Protein AF-A0A3R6Q253-F1 (afdb_monomer_lite)

Sequence (273 aa):
MATIPEGEDSFFNIEYPELWIPTTIYVVFLLFLLSVRGACLTAGILRRKWVHIDESKPQPLPCRWGKGQWIQITDTGVYICISVFIMTGLLSMSPIPKWLGDSHRKNEESKLHPPLRLEGFSMDPGKLLQPDAYGISATGGEKVCMLKLRSYLDKPLVEIIR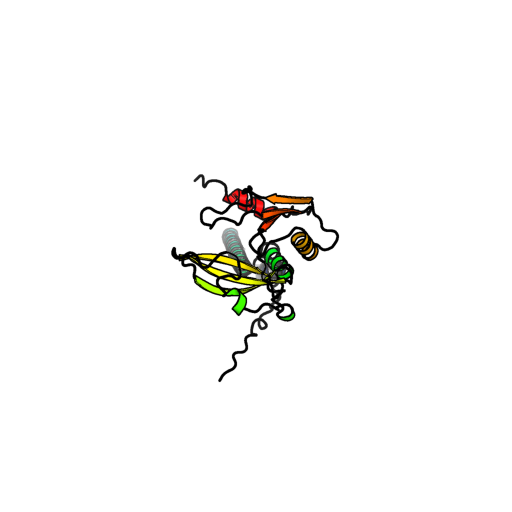QADDGTVQPEYIYAAKSTPRRFVVTRPDILHSLEKLYGKPIPLLKMSLLEEYDEYYRPGSGLKTLPLPAYKVEIDNKAQDLYYFPSSKPTYYHYNSNTKLRKKISSLPDKW

Foldseek 3Di:
DDDDDPPPPPPDPPVADAPVVLVVVLVVVVVVVVVVVVVVVVVVVVVVVVVVVPPPDDDDDCPVVVVVVVVVVVVVVVVVVVSVVSSVVSVVPHPQHCVRDCVVVVVLCCLFFPPADCVQFDEDVVLVPDQPQPPPGVPAAKDFDDWDWGDGNNWIKIWTWIQHPVRDTDTWIWTRSDHRTDGQFDDPVSVVSSQCSSPNPPRQWDDKDWAQDADLPRAADPPDDGDAPGWIWTFGDDPFRKIKIGHGGDSDMDIDTNVNSVVSVVVPDPPPD

pLDDT: mean 72.21, std 15.39, range [28.36, 93.69]

Radius of gyration: 32.64 Å; chains: 1; bounding box: 68×49×100 Å

Structure (mmCIF, N/CA/C/O backbone):
data_AF-A0A3R6Q253-F1
#
_entry.id   AF-A0A3R6Q253-F1
#
loop_
_atom_site.group_PDB
_atom_site.id
_atom_site.type_symbol
_atom_site.label_atom_id
_atom_site.label_alt_id
_atom_site.label_comp_id
_atom_site.label_asym_id
_atom_site.label_entity_id
_atom_site.label_seq_id
_atom_site.pdbx_PDB_ins_code
_atom_site.Cartn_x
_atom_site.Cartn_y
_atom_site.Cartn_z
_atom_site.occupancy
_atom_site.B_iso_or_equiv
_atom_site.auth_seq_id
_atom_site.auth_comp_id
_atom_site.auth_asym_id
_atom_site.auth_atom_id
_atom_site.pdbx_PDB_model_num
ATOM 1 N N . MET A 1 1 ? 32.953 -19.877 15.525 1.00 37.66 1 MET A N 1
ATOM 2 C CA . MET A 1 1 ? 32.190 -18.838 14.804 1.00 37.66 1 MET A CA 1
ATOM 3 C C . MET A 1 1 ? 30.724 -19.121 15.045 1.00 37.66 1 MET A C 1
ATOM 5 O O . MET A 1 1 ? 30.259 -20.183 14.660 1.00 37.66 1 MET A O 1
ATOM 9 N N . ALA A 1 2 ? 30.070 -18.254 15.814 1.00 30.59 2 ALA A N 1
ATOM 10 C CA . ALA A 1 2 ? 28.688 -18.426 16.234 1.00 30.59 2 ALA A CA 1
ATOM 11 C C . ALA A 1 2 ? 27.747 -18.145 15.056 1.00 30.59 2 ALA A C 1
ATOM 13 O O . ALA A 1 2 ? 27.804 -17.076 14.454 1.00 30.59 2 ALA A O 1
ATOM 14 N N . THR A 1 3 ? 26.910 -19.121 14.726 1.00 33.78 3 THR A N 1
ATOM 15 C CA . THR A 1 3 ? 25.750 -18.961 13.851 1.00 33.78 3 THR A CA 1
ATOM 16 C C . THR A 1 3 ? 24.668 -18.216 14.622 1.00 33.78 3 THR A C 1
ATOM 18 O O . THR A 1 3 ? 24.189 -18.713 15.640 1.00 33.78 3 THR A O 1
ATOM 21 N N . ILE A 1 4 ? 24.308 -17.024 14.153 1.00 32.25 4 ILE A N 1
ATOM 22 C CA . ILE A 1 4 ? 23.138 -16.278 14.620 1.00 32.25 4 ILE A CA 1
ATOM 23 C C . ILE A 1 4 ? 21.912 -16.921 13.956 1.00 32.25 4 ILE A C 1
ATOM 25 O O . ILE A 1 4 ? 21.874 -16.974 12.725 1.00 32.25 4 ILE A O 1
ATOM 29 N N . PRO A 1 5 ? 20.930 -17.444 14.708 1.00 36.78 5 PRO A N 1
ATOM 30 C CA . PRO A 1 5 ? 19.671 -17.874 14.123 1.00 36.78 5 PRO A CA 1
ATOM 31 C C . PRO A 1 5 ? 18.793 -16.639 13.867 1.00 36.78 5 PRO A C 1
ATOM 33 O O . PRO A 1 5 ? 18.200 -16.086 14.787 1.00 36.78 5 PRO A O 1
ATOM 36 N N . GLU A 1 6 ? 18.698 -16.195 12.612 1.00 41.34 6 GLU A N 1
ATOM 37 C CA . GLU A 1 6 ? 17.630 -15.284 12.183 1.00 41.34 6 GLU A CA 1
ATOM 38 C C . GLU A 1 6 ? 16.331 -16.088 12.059 1.00 41.34 6 GLU A C 1
ATOM 40 O O . GLU A 1 6 ? 16.050 -16.722 11.042 1.00 41.34 6 GLU A O 1
ATOM 45 N N . GLY A 1 7 ? 15.574 -16.135 13.152 1.00 36.56 7 GLY A N 1
ATOM 46 C CA . GLY A 1 7 ? 14.327 -16.890 13.226 1.00 36.56 7 GLY A CA 1
ATOM 47 C C . GLY A 1 7 ? 13.569 -16.710 14.539 1.00 36.56 7 GLY A C 1
ATOM 48 O O . GLY A 1 7 ? 12.889 -17.634 14.971 1.00 36.56 7 GLY A O 1
ATOM 49 N N . GLU A 1 8 ? 13.673 -15.549 15.187 1.00 33.09 8 GLU A N 1
ATOM 50 C CA . GLU A 1 8 ? 12.906 -15.217 16.397 1.00 33.09 8 GLU A CA 1
ATOM 51 C C . GLU A 1 8 ? 11.775 -14.214 16.112 1.00 33.09 8 GLU A C 1
ATOM 53 O O . GLU A 1 8 ? 11.588 -13.252 16.839 1.00 33.09 8 GLU A O 1
ATOM 58 N N . ASP A 1 9 ? 10.955 -14.468 15.088 1.00 40.22 9 ASP A N 1
ATOM 59 C CA . ASP A 1 9 ? 9.636 -13.814 14.958 1.00 40.22 9 ASP A CA 1
ATOM 60 C C . ASP A 1 9 ? 8.486 -14.730 15.431 1.00 40.22 9 ASP A C 1
ATOM 62 O O . ASP A 1 9 ? 7.308 -14.428 15.252 1.00 40.22 9 ASP A O 1
ATOM 66 N N . SER A 1 10 ? 8.803 -15.871 16.057 1.00 33.62 10 SER A N 1
ATOM 67 C CA . SER A 1 10 ? 7.815 -16.895 16.432 1.00 33.62 10 SER A CA 1
ATOM 68 C C . SER A 1 10 ? 7.499 -16.997 17.932 1.00 33.62 10 SER A C 1
ATOM 70 O O . SER A 1 10 ? 6.606 -17.759 18.297 1.00 33.62 10 SER A O 1
ATOM 72 N N . PHE A 1 11 ? 8.134 -16.209 18.809 1.00 32.12 11 PHE A N 1
ATOM 73 C CA . PHE A 1 11 ? 7.943 -16.349 20.265 1.00 32.12 11 PHE A CA 1
ATOM 74 C C . PHE A 1 11 ? 6.809 -15.514 20.881 1.00 32.12 11 PHE A C 1
ATOM 76 O O . PHE A 1 11 ? 6.426 -15.768 22.020 1.00 32.12 11 PHE A O 1
ATOM 83 N N . PHE A 1 12 ? 6.186 -14.606 20.123 1.00 28.81 12 PHE A N 1
ATOM 84 C CA . PHE A 1 12 ? 4.945 -13.938 20.532 1.00 28.81 12 PHE A CA 1
ATOM 85 C C . PHE A 1 12 ? 3.975 -13.770 19.354 1.00 28.81 12 PHE A C 1
ATOM 87 O O . PHE A 1 12 ? 3.517 -12.669 19.063 1.00 28.81 12 PHE A O 1
ATOM 94 N N . ASN A 1 13 ? 3.571 -14.873 18.714 1.00 28.36 13 ASN A N 1
ATOM 95 C CA . ASN A 1 13 ? 2.252 -14.916 18.068 1.00 28.36 13 ASN A CA 1
ATOM 96 C C . ASN A 1 13 ? 1.179 -14.976 19.168 1.00 28.36 13 ASN A C 1
ATOM 98 O O . ASN A 1 13 ? 0.473 -15.968 19.336 1.00 28.36 13 ASN A O 1
ATOM 102 N N . ILE A 1 14 ? 1.092 -13.915 19.974 1.00 35.78 14 ILE A N 1
ATOM 103 C CA . ILE A 1 14 ? -0.084 -13.692 20.800 1.00 35.78 14 ILE A CA 1
ATOM 104 C C . ILE A 1 14 ? -1.153 -13.272 19.805 1.00 35.78 14 ILE A C 1
ATOM 106 O O . ILE A 1 14 ? -1.130 -12.167 19.268 1.00 35.78 14 ILE A O 1
ATOM 110 N N . GLU A 1 15 ? -2.054 -14.196 19.505 1.00 40.97 15 GLU A N 1
ATOM 111 C CA . GLU A 1 15 ? -3.291 -13.913 18.803 1.00 40.97 15 GLU A CA 1
ATOM 112 C C . GLU A 1 15 ? -4.043 -12.872 19.643 1.00 40.97 15 GLU A C 1
ATOM 114 O O . GLU A 1 15 ? -4.652 -13.179 20.667 1.00 40.97 15 GLU A O 1
ATOM 119 N N . TYR A 1 16 ? -3.836 -11.595 19.306 1.00 49.88 16 TYR A N 1
ATOM 120 C CA . TYR A 1 16 ? -4.275 -10.505 20.160 1.00 49.88 16 TYR A CA 1
ATOM 121 C C . TYR A 1 16 ? -5.791 -10.541 20.278 1.00 49.88 16 TYR A C 1
ATOM 123 O O . TYR A 1 16 ? -6.478 -10.602 19.250 1.00 49.88 16 TYR A O 1
ATOM 131 N N . PRO A 1 17 ? -6.319 -10.445 21.503 1.00 52.03 17 PRO A N 1
ATOM 132 C CA . PRO A 1 17 ? -7.739 -10.368 21.697 1.00 52.03 17 PRO A CA 1
ATOM 133 C C . PRO A 1 17 ? -8.375 -9.248 20.891 1.00 52.03 17 PRO A C 1
ATOM 135 O O . PRO A 1 17 ? -7.974 -8.086 20.985 1.00 52.03 17 PRO A O 1
ATOM 138 N N . GLU A 1 18 ? -9.406 -9.586 20.130 1.00 61.31 18 GLU A N 1
ATOM 139 C CA . GLU A 1 18 ? -10.360 -8.600 19.650 1.00 61.31 18 GLU A CA 1
ATOM 140 C C . GLU A 1 18 ? -10.860 -7.748 20.832 1.00 61.31 18 GLU A C 1
ATOM 142 O O . GLU A 1 18 ? -10.920 -8.213 21.974 1.00 61.31 18 GLU A O 1
ATOM 147 N N . LEU A 1 19 ? -11.227 -6.492 20.555 1.00 65.31 19 LEU A N 1
ATOM 148 C CA . LEU A 1 19 ? -11.627 -5.465 21.533 1.00 65.31 19 LEU A CA 1
ATOM 149 C C . LEU A 1 19 ? -12.642 -5.951 22.591 1.00 65.31 19 LEU A C 1
ATOM 151 O O . LEU A 1 19 ? -12.774 -5.350 23.655 1.00 65.31 19 LEU A O 1
ATOM 155 N N . TRP A 1 20 ? -13.351 -7.045 22.307 1.00 64.19 20 TRP A N 1
ATOM 156 C CA . TRP A 1 20 ? -14.283 -7.674 23.223 1.00 64.19 20 TRP A CA 1
ATOM 157 C C . TRP A 1 20 ? -13.617 -8.166 24.522 1.00 64.19 20 TRP A C 1
ATOM 159 O O . TRP A 1 20 ? -14.222 -8.021 25.581 1.00 64.19 20 TRP A O 1
ATOM 169 N N . ILE A 1 21 ? -12.369 -8.652 24.518 1.00 69.81 21 ILE A N 1
ATOM 170 C CA . ILE A 1 21 ? -11.722 -9.140 25.754 1.00 69.81 21 ILE A CA 1
ATOM 171 C C . ILE A 1 21 ? -11.508 -8.024 26.788 1.00 69.81 21 ILE A C 1
ATOM 173 O O . ILE A 1 21 ? -12.019 -8.178 27.899 1.00 69.81 21 ILE A O 1
ATOM 177 N N . PRO A 1 22 ? -10.874 -6.872 26.484 1.00 70.38 22 PRO A N 1
ATOM 178 C CA . PRO A 1 22 ? -10.785 -5.783 27.459 1.00 70.38 22 PRO A CA 1
ATOM 179 C C . PRO A 1 22 ? -12.168 -5.258 27.878 1.00 70.38 22 PRO A C 1
ATOM 181 O O . PRO A 1 22 ? -12.355 -4.928 29.050 1.00 70.38 22 PRO A O 1
ATOM 184 N N . THR A 1 23 ? -13.172 -5.263 26.989 1.00 73.19 23 THR A N 1
ATOM 185 C CA . THR A 1 23 ? -14.544 -4.900 27.391 1.00 73.19 23 THR A CA 1
ATOM 186 C C . THR A 1 23 ? -15.201 -5.933 28.311 1.00 73.19 23 THR A C 1
ATOM 188 O O . THR A 1 23 ? -15.898 -5.546 29.242 1.00 73.19 23 THR A O 1
ATOM 191 N N . THR A 1 24 ? -14.958 -7.234 28.126 1.00 75.50 24 THR A N 1
ATOM 192 C CA . THR A 1 24 ? -15.484 -8.273 29.029 1.00 75.50 24 THR A CA 1
ATOM 193 C C . THR A 1 24 ? -14.809 -8.226 30.390 1.00 75.50 24 THR A C 1
ATOM 195 O O . THR A 1 24 ? -15.505 -8.289 31.399 1.00 75.50 24 THR A O 1
ATOM 198 N N . ILE A 1 25 ? -13.490 -8.016 30.438 1.00 80.75 25 ILE A N 1
ATOM 199 C CA . ILE A 1 25 ? -12.754 -7.791 31.690 1.00 80.75 25 ILE A CA 1
ATOM 200 C C . ILE A 1 25 ? -13.344 -6.583 32.428 1.00 80.75 25 ILE A C 1
ATOM 202 O O . ILE A 1 25 ? -13.595 -6.659 33.630 1.00 80.75 25 ILE A O 1
ATOM 206 N N . TYR A 1 26 ? -13.639 -5.499 31.706 1.00 80.50 26 TYR A N 1
ATOM 207 C CA . TYR A 1 26 ? -14.280 -4.316 32.274 1.00 80.50 26 TYR A CA 1
ATOM 208 C C . TYR A 1 26 ? -15.683 -4.608 32.826 1.00 80.50 26 TYR A C 1
ATOM 210 O O . TYR A 1 26 ? -15.973 -4.255 33.968 1.00 80.50 26 TYR A O 1
ATOM 218 N N . VAL A 1 27 ? -16.541 -5.291 32.061 1.00 80.75 27 VAL A N 1
ATOM 219 C CA . VAL A 1 27 ? -17.899 -5.660 32.502 1.00 80.75 27 VAL A CA 1
ATOM 220 C C . VAL A 1 27 ? -17.850 -6.553 33.743 1.00 80.75 27 VAL A C 1
ATOM 222 O O . VAL A 1 27 ? -18.582 -6.305 34.700 1.00 80.75 27 VAL A O 1
ATOM 225 N N . VAL A 1 28 ? -16.960 -7.548 33.771 1.00 83.25 28 VAL A N 1
ATOM 226 C CA . VAL A 1 28 ? -16.775 -8.441 34.926 1.00 83.25 28 VAL A CA 1
ATOM 227 C C . VAL A 1 28 ? -16.281 -7.663 36.146 1.00 83.25 28 VAL A C 1
ATOM 229 O O . VAL A 1 28 ? -16.811 -7.847 37.241 1.00 83.25 28 VAL A O 1
ATOM 232 N N . PHE A 1 29 ? -15.324 -6.751 35.971 1.00 82.56 29 PHE A N 1
ATOM 233 C CA . PHE A 1 29 ? -14.829 -5.898 37.052 1.00 82.56 29 PHE A CA 1
ATOM 234 C C . PHE A 1 29 ? -15.925 -4.971 37.606 1.00 82.56 29 PHE A C 1
ATOM 236 O O . PHE A 1 29 ? -16.074 -4.840 38.821 1.00 82.56 29 PHE A O 1
ATOM 243 N N . LEU A 1 30 ? -16.748 -4.379 36.738 1.00 81.25 30 LEU A N 1
ATOM 244 C CA . LEU A 1 30 ? -17.855 -3.506 37.138 1.00 81.25 30 LEU A CA 1
ATOM 245 C C . LEU A 1 30 ? -18.943 -4.295 37.890 1.00 81.25 30 LEU A C 1
ATOM 247 O O . LEU A 1 30 ? -19.409 -3.861 38.945 1.00 81.25 30 LEU A O 1
ATOM 251 N N . LEU A 1 31 ? -19.291 -5.491 37.406 1.00 80.31 31 LEU A N 1
ATOM 252 C CA . LEU A 1 31 ? -20.208 -6.409 38.091 1.00 80.31 31 LEU A CA 1
ATOM 253 C C . LEU A 1 31 ? -19.666 -6.841 39.459 1.00 80.31 31 LEU A C 1
ATOM 255 O O . LEU A 1 31 ? -20.421 -6.870 40.435 1.00 80.31 31 LEU A O 1
ATOM 259 N N . PHE A 1 32 ? -18.363 -7.111 39.560 1.00 84.06 32 PHE A N 1
ATOM 260 C CA . PHE A 1 32 ? -17.713 -7.416 40.831 1.00 84.06 32 PHE A CA 1
ATOM 261 C C . PHE A 1 32 ? -17.850 -6.249 41.819 1.00 84.06 32 PHE A C 1
ATOM 263 O O . PHE A 1 32 ? -18.341 -6.450 42.931 1.00 84.06 32 PHE A O 1
ATOM 270 N N . LEU A 1 33 ? -17.539 -5.017 41.405 1.00 80.19 33 LEU A N 1
ATOM 271 C CA . LEU A 1 33 ? -17.695 -3.829 42.254 1.00 80.19 33 LEU A CA 1
ATOM 272 C C . LEU A 1 33 ? -19.147 -3.618 42.722 1.00 80.19 33 LEU A C 1
ATOM 274 O O . LEU A 1 33 ? -19.386 -3.317 43.896 1.00 80.19 33 LEU A O 1
ATOM 278 N N . LEU A 1 34 ? -20.130 -3.824 41.839 1.00 80.50 34 LEU A N 1
ATOM 279 C CA . LEU A 1 34 ? -21.552 -3.737 42.189 1.00 80.50 34 LEU A CA 1
ATOM 280 C C . LEU A 1 34 ? -21.973 -4.830 43.182 1.00 80.50 34 LEU A C 1
ATOM 282 O O . LEU A 1 34 ? -22.734 -4.550 44.113 1.00 80.50 34 LEU A O 1
ATOM 286 N N . SER A 1 35 ? -21.454 -6.050 43.031 1.00 79.81 35 SER A N 1
ATOM 287 C CA . SER A 1 35 ? -21.748 -7.164 43.940 1.00 79.81 35 SER A CA 1
ATOM 288 C C . SER A 1 35 ? -21.186 -6.934 45.349 1.00 79.81 35 SER A C 1
ATOM 290 O O . SER A 1 35 ? -21.912 -7.100 46.332 1.00 79.81 35 SER A O 1
ATOM 292 N N . VAL A 1 36 ? -19.945 -6.441 45.458 1.00 80.88 36 VAL A N 1
ATOM 293 C CA . VAL A 1 36 ? -19.315 -6.072 46.736 1.00 80.88 36 VAL A CA 1
ATOM 294 C C . VAL A 1 36 ? -20.118 -4.968 47.424 1.00 80.88 36 VAL A C 1
ATOM 296 O O . VAL A 1 36 ? -20.410 -5.054 48.618 1.00 80.88 36 VAL A O 1
ATOM 299 N N . ARG A 1 37 ? -20.571 -3.963 46.666 1.00 75.38 37 ARG A N 1
ATOM 300 C CA . ARG A 1 37 ? -21.441 -2.905 47.194 1.00 75.38 37 ARG A CA 1
ATOM 301 C C . ARG A 1 37 ? -22.775 -3.452 47.709 1.00 75.38 37 ARG A C 1
ATOM 303 O O . ARG A 1 37 ? -23.210 -3.072 48.798 1.00 75.38 37 ARG A O 1
ATOM 310 N N . GLY A 1 38 ? -23.417 -4.346 46.955 1.00 75.12 38 GLY A N 1
ATOM 311 C CA . GLY A 1 38 ? -24.654 -5.016 47.366 1.00 75.12 38 GLY A CA 1
ATOM 312 C C . GLY A 1 38 ? -24.483 -5.819 48.661 1.00 75.12 38 GLY A C 1
ATOM 313 O O . GLY A 1 38 ? -25.312 -5.718 49.571 1.00 75.12 38 GLY A O 1
ATOM 314 N N . ALA A 1 39 ? -23.369 -6.540 48.796 1.00 79.94 39 ALA A N 1
ATOM 315 C CA . ALA A 1 39 ? -23.021 -7.283 50.007 1.00 79.94 39 ALA A CA 1
ATOM 316 C C . ALA A 1 39 ? -22.789 -6.356 51.218 1.00 79.94 39 ALA A C 1
ATOM 318 O O . ALA A 1 39 ? -23.331 -6.593 52.298 1.00 79.94 39 ALA A O 1
ATOM 319 N N . CYS A 1 40 ? -22.066 -5.245 51.048 1.00 77.19 40 CYS A N 1
ATOM 320 C CA . CYS A 1 40 ? -21.838 -4.269 52.121 1.00 77.19 40 CYS A CA 1
ATOM 321 C C . CYS A 1 40 ? -23.139 -3.603 52.603 1.00 77.19 40 CYS A C 1
ATOM 323 O O . CYS A 1 40 ? -23.343 -3.418 53.808 1.00 77.19 40 CYS A O 1
ATOM 325 N N . LEU A 1 41 ? -24.047 -3.263 51.682 1.00 75.12 41 LEU A N 1
ATOM 326 C CA . LEU A 1 41 ? -25.344 -2.672 52.024 1.00 75.12 41 LEU A CA 1
ATOM 327 C C . LEU A 1 41 ? -26.249 -3.668 52.758 1.00 75.12 41 LEU A C 1
ATOM 329 O O . LEU A 1 41 ? -26.836 -3.316 53.785 1.00 75.12 41 LEU A O 1
ATOM 333 N N . THR A 1 42 ? -26.333 -4.909 52.274 1.00 71.38 42 THR A N 1
ATOM 334 C CA . THR A 1 42 ? -27.135 -5.967 52.910 1.00 71.38 42 THR A CA 1
ATOM 335 C C . THR A 1 42 ? -26.593 -6.331 54.291 1.00 71.38 42 THR A C 1
ATOM 337 O O . THR A 1 42 ? -27.373 -6.360 55.244 1.00 71.38 42 THR A O 1
ATOM 340 N N . ALA A 1 43 ? -25.273 -6.471 54.455 1.00 72.62 43 ALA A N 1
ATOM 341 C CA . ALA A 1 43 ? -24.632 -6.669 55.757 1.00 72.62 43 ALA A CA 1
ATOM 342 C C . ALA A 1 43 ? -24.887 -5.491 56.718 1.00 72.62 43 ALA A C 1
ATOM 344 O O . ALA A 1 43 ? -25.167 -5.696 57.900 1.00 72.62 43 ALA A O 1
ATOM 345 N N . GLY A 1 44 ? -24.867 -4.250 56.222 1.00 70.75 44 GLY A N 1
ATOM 346 C CA . GLY A 1 44 ? -25.180 -3.057 57.015 1.00 70.75 44 GLY A CA 1
ATOM 347 C C . GLY A 1 44 ? -26.650 -2.953 57.448 1.00 70.75 44 GLY A C 1
ATOM 348 O O . GLY A 1 44 ? -26.942 -2.364 58.494 1.00 70.75 44 GLY A O 1
ATOM 349 N N . ILE A 1 45 ? -27.586 -3.508 56.671 1.00 71.56 45 ILE A N 1
ATOM 350 C CA . ILE A 1 45 ? -29.009 -3.618 57.038 1.00 71.56 45 ILE A CA 1
ATOM 351 C C . ILE A 1 45 ? -29.213 -4.764 58.037 1.00 71.56 45 ILE A C 1
ATOM 353 O O . ILE A 1 45 ? -29.876 -4.570 59.056 1.00 71.56 45 ILE A O 1
ATOM 357 N N . LEU A 1 46 ? -28.603 -5.927 57.794 1.00 71.69 46 LEU A N 1
ATOM 358 C CA . LEU A 1 46 ? -28.646 -7.085 58.693 1.00 71.69 46 LEU A CA 1
ATOM 359 C C . LEU A 1 46 ? -28.058 -6.763 60.065 1.00 71.69 46 LEU A C 1
ATOM 361 O O . LEU A 1 46 ? -28.695 -7.049 61.073 1.00 71.69 46 LEU A O 1
ATOM 365 N N . ARG A 1 47 ? -26.902 -6.091 60.117 1.00 69.00 47 ARG A N 1
ATOM 366 C CA . ARG A 1 47 ? -26.287 -5.636 61.371 1.00 69.00 47 ARG A CA 1
ATOM 367 C C . ARG A 1 47 ? -27.194 -4.672 62.132 1.00 69.00 47 ARG A C 1
ATOM 369 O O . ARG A 1 47 ? -27.281 -4.762 63.349 1.00 69.00 47 ARG A O 1
ATOM 376 N N . ARG A 1 48 ? -27.891 -3.769 61.432 1.00 63.97 48 ARG A N 1
ATOM 377 C CA . ARG A 1 48 ? -28.868 -2.864 62.057 1.00 63.97 48 ARG A CA 1
ATOM 378 C C . ARG A 1 48 ? -30.078 -3.616 62.607 1.00 63.97 48 ARG A C 1
ATOM 380 O O . ARG A 1 48 ? -30.506 -3.294 63.704 1.00 63.97 48 ARG A O 1
ATOM 387 N N . LYS A 1 49 ? -30.586 -4.631 61.900 1.00 65.44 49 LYS A N 1
ATOM 388 C CA . LYS A 1 49 ? -31.662 -5.500 62.411 1.00 65.44 49 LYS A CA 1
ATOM 389 C C . LYS A 1 49 ? -31.220 -6.326 63.624 1.00 65.44 49 LYS A C 1
ATOM 391 O O . LYS A 1 49 ? -31.978 -6.428 64.574 1.00 65.44 49 LYS A O 1
ATOM 396 N N . TRP A 1 50 ? -30.000 -6.862 63.607 1.00 61.78 50 TRP A N 1
ATOM 397 C CA . TRP A 1 50 ? -29.440 -7.659 64.706 1.00 61.78 50 TRP A CA 1
ATOM 398 C C . TRP A 1 50 ? -29.140 -6.836 65.963 1.00 61.78 50 TRP A C 1
ATOM 400 O O . TRP A 1 50 ? -29.402 -7.290 67.067 1.00 61.78 50 TRP A O 1
ATOM 410 N N . VAL A 1 51 ? -28.613 -5.619 65.806 1.00 61.97 51 VAL A N 1
ATOM 411 C CA . VAL A 1 51 ? -28.259 -4.738 66.935 1.00 61.97 51 VAL A CA 1
ATOM 412 C C . VAL A 1 51 ? -29.480 -3.985 67.493 1.00 61.97 51 VAL A C 1
ATOM 414 O O . VAL A 1 51 ? -29.415 -3.466 68.599 1.00 61.97 51 VAL A O 1
ATOM 417 N N . HIS A 1 52 ? -30.610 -3.951 66.777 1.00 54.03 52 HIS A N 1
ATOM 418 C CA . HIS A 1 52 ? -31.879 -3.396 67.273 1.00 54.03 52 HIS A CA 1
ATOM 419 C C . HIS A 1 52 ? -32.771 -4.404 68.027 1.00 54.03 52 HIS A C 1
ATOM 421 O O . HIS A 1 52 ? -33.922 -4.083 68.310 1.00 54.03 52 HIS A O 1
ATOM 427 N N . ILE A 1 53 ? -32.251 -5.572 68.424 1.00 49.84 53 ILE A N 1
ATOM 428 C CA . ILE A 1 53 ? -32.877 -6.450 69.436 1.00 49.84 53 ILE A CA 1
ATOM 429 C C . ILE A 1 53 ? -32.399 -6.010 70.833 1.00 49.84 53 ILE A C 1
ATOM 431 O O . ILE A 1 53 ? -31.811 -6.777 71.583 1.00 49.84 53 ILE A O 1
ATOM 435 N N . ASP A 1 54 ? -32.572 -4.729 71.154 1.00 47.69 54 ASP A N 1
ATOM 436 C CA . ASP A 1 54 ? -32.364 -4.215 72.509 1.00 47.69 54 ASP A CA 1
ATOM 437 C C . ASP A 1 54 ? -33.320 -3.029 72.700 1.00 47.69 54 ASP A C 1
ATOM 439 O O . ASP A 1 54 ? -33.093 -1.910 72.236 1.00 47.69 54 ASP A O 1
ATOM 443 N N . GLU A 1 55 ? -34.474 -3.324 73.291 1.00 49.12 55 GLU A N 1
ATOM 444 C CA . GLU A 1 55 ? -35.706 -2.520 73.286 1.00 49.12 55 GLU A CA 1
ATOM 445 C C . GLU A 1 55 ? -35.636 -1.263 74.187 1.00 49.12 55 GLU A C 1
ATOM 447 O O . GLU A 1 55 ? -36.648 -0.629 74.467 1.00 49.12 55 GLU A O 1
ATOM 452 N N . SER A 1 56 ? -34.444 -0.870 74.658 1.00 45.62 56 SER A N 1
ATOM 453 C CA . SER A 1 56 ? -34.297 0.039 75.808 1.00 45.62 56 SER A CA 1
ATOM 454 C C . SER A 1 56 ? -33.516 1.343 75.580 1.00 45.62 56 SER A C 1
ATOM 456 O O . SER A 1 56 ? -33.297 2.080 76.545 1.00 45.62 56 SER A O 1
ATOM 458 N N . LYS A 1 57 ? -33.122 1.717 74.349 1.00 43.84 57 LYS A N 1
ATOM 459 C CA . LYS A 1 57 ? -32.492 3.039 74.099 1.00 43.84 57 LYS A CA 1
ATOM 460 C C . LYS A 1 57 ? -33.048 3.789 72.880 1.00 43.84 57 LYS A C 1
ATOM 462 O O . LYS A 1 57 ? -33.220 3.187 71.821 1.00 43.84 57 LYS A O 1
ATOM 467 N N . PRO A 1 58 ? -33.286 5.115 72.999 1.00 45.56 58 PRO A N 1
ATOM 468 C CA . PRO A 1 58 ? -33.864 5.920 71.930 1.00 45.56 58 PRO A CA 1
ATOM 469 C C . PRO A 1 58 ? -32.926 5.981 70.719 1.00 45.56 58 PRO A C 1
ATOM 471 O O . PRO A 1 58 ? -31.712 6.157 70.844 1.00 45.56 58 PRO A O 1
ATOM 474 N N . GLN A 1 59 ? -33.513 5.820 69.535 1.00 51.28 59 GLN A N 1
ATOM 475 C CA . GLN A 1 59 ? -32.810 5.813 68.255 1.00 51.28 59 GLN A CA 1
ATOM 476 C C . GLN A 1 59 ? -32.105 7.160 67.999 1.00 51.28 59 GLN A C 1
ATOM 478 O O . GLN A 1 59 ? -32.720 8.213 68.178 1.00 51.28 59 GLN A O 1
ATOM 483 N N . PRO A 1 60 ? -30.839 7.177 67.538 1.00 45.25 60 PRO A N 1
ATOM 484 C CA . PRO A 1 60 ? -30.176 8.428 67.204 1.00 45.25 60 PRO A CA 1
ATOM 485 C C . PRO A 1 60 ? -30.735 9.024 65.894 1.00 45.25 60 PRO A C 1
ATOM 487 O O . PRO A 1 60 ? -30.787 8.366 64.857 1.00 45.25 60 PRO A O 1
ATOM 490 N N . LEU A 1 61 ? -31.119 10.298 66.007 1.00 41.62 61 LEU A N 1
ATOM 491 C CA . LEU A 1 61 ? -31.778 11.242 65.088 1.00 41.62 61 LEU A CA 1
ATOM 492 C C . LEU A 1 61 ? -31.171 11.427 63.659 1.00 41.62 61 LEU A C 1
ATOM 494 O O . LEU A 1 61 ? -30.009 11.087 63.410 1.00 41.62 61 LEU A O 1
ATOM 498 N N . PRO A 1 62 ? -31.931 12.048 62.716 1.00 48.28 62 PRO A N 1
ATOM 499 C CA . PRO A 1 62 ? -31.696 12.055 61.258 1.00 48.28 62 PRO A CA 1
ATOM 500 C C . PRO A 1 62 ? -30.460 12.823 60.751 1.00 48.28 62 PRO A C 1
ATOM 502 O O . PRO A 1 62 ? -30.128 12.743 59.569 1.00 48.28 62 PRO A O 1
ATOM 505 N N . CYS A 1 63 ? -29.696 13.503 61.609 1.00 41.47 63 CYS A N 1
ATOM 506 C CA . CYS A 1 63 ? -28.463 14.200 61.204 1.00 41.47 63 CYS A CA 1
ATOM 507 C C . CYS A 1 63 ? -27.356 13.240 60.721 1.00 41.47 63 CYS A C 1
ATOM 509 O O . CYS A 1 63 ? -26.461 13.623 59.965 1.00 41.47 63 CYS A O 1
ATOM 511 N N . ARG A 1 64 ? -27.426 11.961 61.111 1.00 49.00 64 ARG A N 1
ATOM 512 C CA . ARG A 1 64 ? -26.499 10.918 60.644 1.00 49.00 64 ARG A CA 1
ATOM 513 C C . ARG A 1 64 ? -26.844 10.401 59.237 1.00 49.00 64 ARG A C 1
ATOM 515 O O . ARG A 1 64 ? -25.996 9.781 58.595 1.00 49.00 64 ARG A O 1
ATOM 522 N N . TRP A 1 65 ? -28.052 10.692 58.747 1.00 45.81 65 TRP A N 1
ATOM 523 C CA . TRP A 1 65 ? -28.548 10.291 57.427 1.00 45.81 65 TRP A CA 1
ATOM 524 C C . TRP A 1 65 ? -27.876 11.088 56.304 1.00 45.81 65 TRP A C 1
ATOM 526 O O . TRP A 1 65 ? -27.382 10.488 55.353 1.00 45.81 65 TRP A O 1
ATOM 536 N N . GLY A 1 66 ? -27.715 12.405 56.482 1.00 55.62 66 GLY A N 1
ATOM 537 C CA . GLY A 1 66 ? -26.978 13.254 55.540 1.00 55.62 66 GLY A CA 1
ATOM 538 C C . GLY A 1 66 ? -25.505 12.852 55.423 1.00 55.62 66 GLY A C 1
ATOM 539 O O . GLY A 1 66 ? -25.013 12.615 54.325 1.00 55.62 66 GLY A O 1
ATOM 540 N N . LYS A 1 67 ? -24.801 12.669 56.550 1.00 59.50 67 LYS A N 1
ATOM 541 C CA . LYS A 1 67 ? -23.378 12.266 56.545 1.00 59.50 67 LYS A CA 1
ATOM 542 C C . LYS A 1 67 ? -23.163 10.884 55.906 1.00 59.50 67 LYS A C 1
ATOM 544 O O . LYS A 1 67 ? -22.176 10.682 55.208 1.00 59.50 67 LYS A O 1
ATOM 549 N N . GLY A 1 68 ? -24.099 9.952 56.109 1.00 66.00 68 GLY A N 1
ATOM 550 C CA . GLY A 1 68 ? -24.083 8.635 55.468 1.00 66.00 68 GLY A CA 1
ATOM 551 C C . GLY A 1 68 ? -24.326 8.689 53.957 1.00 66.00 68 GLY A C 1
ATOM 552 O O . GLY A 1 68 ? -23.636 7.995 53.215 1.00 66.00 68 GLY A O 1
ATOM 553 N N . GLN A 1 69 ? -25.247 9.538 53.493 1.00 65.56 69 GLN A N 1
ATOM 554 C CA . GLN A 1 69 ? -25.479 9.758 52.062 1.00 65.56 69 GLN A CA 1
ATOM 555 C C . GLN A 1 69 ? -24.274 10.411 51.382 1.00 65.56 69 GLN A C 1
ATOM 557 O O . GLN A 1 69 ? -23.883 9.973 50.306 1.00 65.56 69 GLN A O 1
ATOM 562 N N . TRP A 1 70 ? -23.628 11.388 52.024 1.00 66.31 70 TRP A N 1
ATOM 563 C CA . TRP A 1 70 ? -22.406 12.000 51.494 1.00 66.31 70 TRP A CA 1
ATOM 564 C C . TRP A 1 70 ? -21.271 10.990 51.341 1.00 66.31 70 TRP A C 1
ATOM 566 O O . TRP A 1 70 ? -20.650 10.957 50.286 1.00 66.31 70 TRP A O 1
ATOM 576 N N . ILE A 1 71 ? -21.066 10.114 52.331 1.00 76.31 71 ILE A N 1
ATOM 577 C CA . ILE A 1 71 ? -20.083 9.025 52.234 1.00 76.31 71 ILE A CA 1
ATOM 578 C C . ILE A 1 71 ? -20.423 8.093 51.062 1.00 76.31 71 ILE A C 1
ATOM 580 O O . ILE A 1 71 ? -19.536 7.718 50.304 1.00 76.31 71 ILE A O 1
ATOM 584 N N . GLN A 1 72 ? -21.702 7.762 50.859 1.00 71.00 72 GLN A N 1
ATOM 585 C CA . GLN A 1 72 ? -22.134 6.939 49.724 1.00 71.00 72 GLN A CA 1
ATOM 586 C C . GLN A 1 72 ? -21.921 7.636 48.375 1.00 71.00 72 GLN A C 1
ATOM 588 O O . GLN A 1 72 ? -21.503 6.988 47.418 1.00 71.00 72 GLN A O 1
ATOM 593 N N . ILE A 1 73 ? -22.191 8.939 48.278 1.00 75.00 73 ILE A N 1
ATOM 594 C CA . ILE A 1 73 ? -21.988 9.725 47.054 1.00 75.00 73 ILE A CA 1
ATOM 595 C C . ILE A 1 73 ? -20.494 9.802 46.722 1.00 75.00 73 ILE A C 1
ATOM 597 O O . ILE A 1 73 ? -20.114 9.513 45.587 1.00 75.00 73 ILE A O 1
ATOM 601 N N . THR A 1 74 ? -19.642 10.107 47.705 1.00 79.12 74 THR A N 1
ATOM 602 C CA . THR A 1 74 ? -18.187 10.179 47.501 1.00 79.12 74 THR A CA 1
ATOM 603 C C . THR A 1 74 ? -17.598 8.824 47.137 1.00 79.12 74 THR A C 1
ATOM 605 O O . THR A 1 74 ? -16.798 8.744 46.211 1.00 79.12 74 THR A O 1
ATOM 608 N N . ASP A 1 75 ? -18.039 7.753 47.799 1.00 76.25 75 ASP A N 1
ATOM 609 C CA . ASP A 1 75 ? -17.581 6.389 47.519 1.00 76.25 75 ASP A CA 1
ATOM 610 C C . ASP A 1 75 ? -17.972 5.969 46.089 1.00 76.25 75 ASP A C 1
ATOM 612 O O . ASP A 1 75 ? -17.143 5.500 45.314 1.00 76.25 75 ASP A O 1
ATOM 616 N N . THR A 1 76 ? -19.205 6.271 45.660 1.00 79.50 76 THR A N 1
ATOM 617 C CA . THR A 1 76 ? -19.653 6.031 44.272 1.00 79.50 76 THR A CA 1
ATOM 618 C C . THR A 1 76 ? -18.832 6.819 43.251 1.00 79.50 76 THR A C 1
ATOM 620 O O . THR A 1 76 ? -18.449 6.264 42.223 1.00 79.50 76 THR A O 1
ATOM 623 N N . GLY A 1 77 ? -18.543 8.092 43.533 1.00 80.94 77 GLY A N 1
ATOM 624 C CA . GLY A 1 77 ? -17.716 8.930 42.664 1.00 80.94 77 GLY A CA 1
ATOM 625 C C . GLY A 1 77 ? -16.300 8.378 42.507 1.00 80.94 77 GLY A C 1
ATOM 626 O O . GLY A 1 77 ? -15.799 8.283 41.388 1.00 80.94 77 GLY A O 1
ATOM 627 N N . VAL A 1 78 ? -15.686 7.927 43.606 1.00 84.50 78 VAL A N 1
ATOM 628 C CA . VAL A 1 78 ? -14.359 7.293 43.589 1.00 84.50 78 VAL A CA 1
ATOM 629 C C . VAL A 1 78 ? -14.369 6.010 42.752 1.00 84.50 78 VAL A C 1
ATOM 631 O O . VAL A 1 78 ? -13.487 5.842 41.910 1.00 84.50 78 VAL A O 1
ATOM 634 N N . TYR A 1 79 ? -15.383 5.147 42.892 1.00 79.88 79 TYR A N 1
ATOM 635 C CA . TYR A 1 79 ? -15.503 3.943 42.056 1.00 79.88 79 TYR A CA 1
ATOM 636 C C . TYR A 1 79 ? -15.629 4.262 40.563 1.00 79.88 79 TYR A C 1
ATOM 638 O O . TYR A 1 79 ? -14.996 3.591 39.747 1.00 79.88 79 TYR A O 1
ATOM 646 N N . ILE A 1 80 ? -16.402 5.289 40.193 1.00 83.12 80 ILE A N 1
ATOM 647 C CA . ILE A 1 80 ? -16.531 5.723 38.793 1.00 83.12 80 ILE A CA 1
ATOM 648 C C . ILE A 1 80 ? -15.179 6.215 38.268 1.00 83.12 80 ILE A C 1
ATOM 650 O O . ILE A 1 80 ? -14.757 5.785 37.195 1.00 83.12 80 ILE A O 1
ATOM 654 N N . CYS A 1 81 ? -14.466 7.046 39.033 1.00 81.56 81 CYS A N 1
ATOM 655 C CA . CYS A 1 81 ? -13.143 7.543 38.649 1.00 81.56 81 CYS A CA 1
ATOM 656 C C . CYS A 1 81 ? -12.127 6.408 38.460 1.00 81.56 81 CYS A C 1
ATOM 658 O O . CYS A 1 81 ? -11.431 6.380 37.446 1.00 81.56 81 CYS A O 1
ATOM 660 N N . ILE A 1 82 ? -12.073 5.444 39.386 1.00 84.44 82 ILE A N 1
ATOM 661 C CA . ILE A 1 82 ? -11.189 4.271 39.281 1.00 84.44 82 ILE A CA 1
ATOM 662 C C . ILE A 1 82 ? -11.555 3.431 38.050 1.00 84.44 82 ILE A C 1
ATOM 664 O O . ILE A 1 82 ? -10.676 3.036 37.290 1.00 84.44 82 ILE A O 1
ATOM 668 N N . SER A 1 83 ? -12.848 3.211 37.804 1.00 81.81 83 SER A N 1
ATOM 669 C CA . SER A 1 83 ? -13.343 2.502 36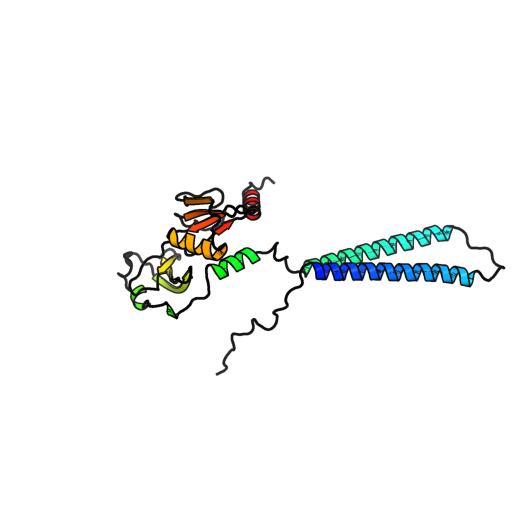.619 1.00 81.81 83 SER A CA 1
ATOM 670 C C . SER A 1 83 ? -12.921 3.193 35.316 1.00 81.81 83 SER A C 1
ATOM 672 O O . SER A 1 83 ? -12.418 2.536 34.406 1.00 81.81 83 SER A O 1
ATOM 674 N N . VAL A 1 84 ? -13.088 4.517 35.224 1.00 81.69 84 VAL A N 1
ATOM 675 C CA . VAL A 1 84 ? -12.717 5.292 34.029 1.00 81.69 84 VAL A CA 1
ATOM 676 C C . VAL A 1 84 ? -11.202 5.307 33.824 1.00 81.69 84 VAL A C 1
ATOM 678 O O . VAL A 1 84 ? -10.736 5.169 32.692 1.00 81.69 84 VAL A O 1
ATOM 681 N N . PHE A 1 85 ? -10.423 5.408 34.901 1.00 83.19 85 PHE A N 1
ATOM 682 C CA . PHE A 1 85 ? -8.965 5.328 34.841 1.00 83.19 85 PHE A CA 1
ATOM 683 C C . PHE A 1 85 ? -8.487 3.957 34.338 1.00 83.19 85 PHE A C 1
ATOM 685 O O . PHE A 1 85 ? -7.682 3.891 33.409 1.00 83.19 85 PHE A O 1
ATOM 692 N N . ILE A 1 86 ? -9.041 2.862 34.874 1.00 82.69 86 ILE A N 1
ATOM 693 C CA . ILE A 1 86 ? -8.729 1.494 34.430 1.00 82.69 86 ILE A CA 1
ATOM 694 C C . ILE A 1 86 ? -9.143 1.286 32.970 1.00 82.69 86 ILE A C 1
ATOM 696 O O . ILE A 1 86 ? -8.362 0.747 32.192 1.00 82.69 86 ILE A O 1
ATOM 700 N N . MET A 1 87 ? -10.331 1.751 32.570 1.00 77.88 87 MET A N 1
ATOM 701 C CA . MET A 1 87 ? -10.788 1.695 31.177 1.00 77.88 87 MET A CA 1
ATOM 702 C C . MET A 1 87 ? -9.813 2.421 30.245 1.00 77.88 87 MET A C 1
ATOM 704 O O . MET A 1 87 ? -9.443 1.890 29.202 1.00 77.88 87 MET A O 1
ATOM 708 N N . THR A 1 88 ? -9.364 3.613 30.634 1.00 78.31 88 THR A N 1
ATOM 709 C CA . THR A 1 88 ? -8.419 4.406 29.840 1.00 78.31 88 THR A CA 1
ATOM 710 C C . THR A 1 88 ? -7.066 3.699 29.729 1.00 78.31 88 THR A C 1
ATOM 712 O O . THR A 1 88 ? -6.490 3.649 28.644 1.00 78.31 88 THR A O 1
ATOM 715 N N . GLY A 1 89 ? -6.586 3.085 30.816 1.00 78.19 89 GLY A N 1
ATOM 716 C CA . GLY A 1 89 ? -5.370 2.265 30.813 1.00 78.19 89 GLY A CA 1
ATOM 717 C C . GLY A 1 89 ? -5.482 1.023 29.922 1.00 78.19 89 GLY A C 1
ATOM 718 O O . GLY A 1 89 ? -4.607 0.783 29.093 1.00 78.19 89 GLY A O 1
ATOM 719 N N . LEU A 1 90 ? -6.581 0.271 30.035 1.00 78.75 90 LEU A N 1
ATOM 720 C CA . LEU A 1 90 ? -6.836 -0.921 29.220 1.00 78.75 90 LEU A CA 1
ATOM 721 C C . LEU A 1 90 ? -6.978 -0.581 27.733 1.00 78.75 90 LEU A C 1
ATOM 723 O O . LEU A 1 90 ? -6.442 -1.299 26.894 1.00 78.75 90 LEU A O 1
ATOM 727 N N . LEU A 1 91 ? -7.658 0.519 27.396 1.00 71.12 91 LEU A N 1
ATOM 728 C CA . LEU A 1 91 ? -7.792 0.975 26.011 1.00 71.12 91 LEU A CA 1
ATOM 729 C C . LEU A 1 91 ? -6.465 1.495 25.445 1.00 71.12 91 LEU A C 1
ATOM 731 O O . LEU A 1 91 ? -6.171 1.231 24.283 1.00 71.12 91 LEU A O 1
ATOM 735 N N . SER A 1 92 ? -5.643 2.165 26.257 1.00 68.62 92 SER A N 1
ATOM 736 C CA . SER A 1 92 ? -4.297 2.612 25.865 1.00 68.62 92 SER A CA 1
ATOM 737 C C . SER A 1 92 ? -3.361 1.439 25.549 1.00 68.62 92 SER A C 1
ATOM 739 O O . SER A 1 92 ? -2.561 1.506 24.619 1.00 68.62 92 SER A O 1
ATOM 741 N N . MET A 1 93 ? -3.490 0.336 26.291 1.00 69.31 93 MET A N 1
ATOM 742 C CA . MET A 1 93 ? -2.736 -0.897 26.039 1.00 69.31 93 MET A CA 1
ATOM 743 C C . MET A 1 93 ? -3.357 -1.777 24.949 1.00 69.31 93 MET A C 1
ATOM 745 O O . MET A 1 93 ? -2.703 -2.703 24.466 1.00 69.31 93 MET A O 1
ATOM 749 N N . SER A 1 94 ? -4.611 -1.523 24.564 1.00 66.44 94 SER A N 1
ATOM 750 C CA . SER A 1 94 ? -5.268 -2.310 23.529 1.00 66.44 94 SER A CA 1
ATOM 751 C C . SER A 1 94 ? -4.687 -1.963 22.155 1.00 66.44 94 SER A C 1
ATOM 753 O O . SER A 1 94 ? -4.564 -0.783 21.812 1.00 66.44 94 SER A O 1
ATOM 755 N N . PRO A 1 95 ? -4.311 -2.966 21.345 1.00 61.47 95 PRO A N 1
ATOM 756 C CA . PRO A 1 95 ? -3.862 -2.705 19.991 1.00 61.47 95 PRO A CA 1
ATOM 757 C C . PRO A 1 95 ? -4.996 -2.063 19.190 1.00 61.47 95 PRO A C 1
ATOM 759 O O . PRO A 1 95 ? -6.173 -2.389 19.366 1.00 61.47 95 PRO A O 1
ATOM 762 N N . ILE A 1 96 ? -4.626 -1.164 18.274 1.00 59.91 96 ILE A N 1
ATOM 763 C CA . ILE A 1 96 ? -5.569 -0.533 17.349 1.00 59.91 96 ILE A CA 1
ATOM 764 C C . ILE A 1 96 ? -6.365 -1.650 16.657 1.00 59.91 96 ILE A C 1
ATOM 766 O O . ILE A 1 96 ? -5.749 -2.549 16.070 1.00 59.91 96 ILE A O 1
ATOM 770 N N . PRO A 1 97 ? -7.711 -1.634 16.717 1.00 57.19 97 PRO A N 1
ATOM 771 C CA . PRO A 1 97 ? -8.507 -2.705 16.147 1.00 57.19 97 PRO A CA 1
ATOM 772 C C . PRO A 1 97 ? -8.165 -2.909 14.670 1.00 57.19 97 PRO A C 1
ATOM 774 O O . PRO A 1 97 ? -7.898 -1.950 13.948 1.00 57.19 97 PRO A O 1
ATOM 777 N N . LYS A 1 98 ? 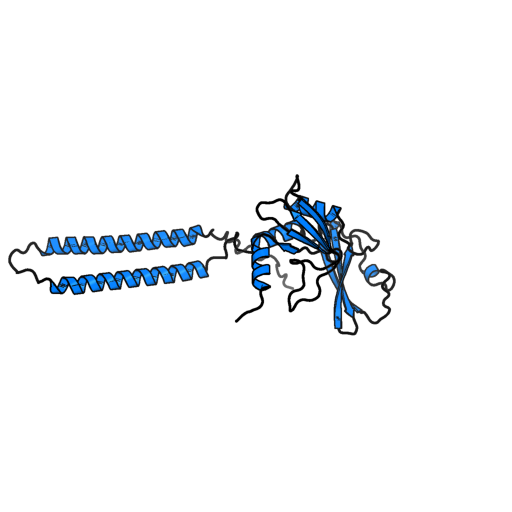-8.204 -4.160 14.193 1.00 53.91 98 LYS A N 1
ATOM 778 C CA . LYS A 1 98 ? -7.793 -4.509 12.819 1.00 53.91 98 LYS A CA 1
ATOM 779 C C . LYS A 1 98 ? -8.535 -3.702 11.742 1.00 53.91 98 LYS A C 1
ATOM 781 O O . LYS A 1 98 ? -7.946 -3.415 10.708 1.00 53.91 98 LYS A O 1
ATOM 786 N N . TRP A 1 99 ? -9.784 -3.299 11.999 1.00 54.88 99 TRP A N 1
ATOM 787 C CA . TRP A 1 99 ? -10.583 -2.440 11.113 1.00 54.88 99 TRP A CA 1
ATOM 788 C C . TRP A 1 99 ? -10.177 -0.955 11.138 1.00 54.88 99 TRP A C 1
ATOM 790 O O . TRP A 1 99 ? -10.511 -0.218 10.214 1.00 54.88 99 TRP A O 1
ATOM 800 N N . LEU A 1 100 ? -9.478 -0.511 12.187 1.00 53.69 100 LEU A N 1
ATOM 801 C CA . LEU A 1 100 ? -8.987 0.858 12.359 1.00 53.69 100 LEU A CA 1
ATOM 802 C C . LEU A 1 100 ? -7.516 1.008 11.932 1.00 53.69 100 LEU A C 1
ATOM 804 O O . LEU A 1 100 ? -7.105 2.103 11.549 1.00 53.69 100 LEU A O 1
ATOM 808 N N . GLY A 1 101 ? -6.732 -0.073 11.993 1.00 52.53 101 GLY A N 1
ATOM 809 C CA . GLY A 1 101 ? -5.327 -0.107 11.584 1.00 52.53 101 GLY A CA 1
ATOM 810 C C . GLY A 1 101 ? -5.108 -0.519 10.124 1.00 52.53 101 GLY A C 1
ATOM 811 O O . GLY A 1 101 ? -5.956 -1.158 9.505 1.00 52.53 101 GLY A O 1
ATOM 812 N N . ASP A 1 102 ? -3.910 -0.224 9.610 1.00 55.97 102 ASP A N 1
ATOM 813 C CA . ASP A 1 102 ? -3.389 -0.508 8.254 1.00 55.97 102 ASP A CA 1
ATOM 814 C C . ASP A 1 102 ? -3.326 -2.006 7.862 1.00 55.97 102 ASP A C 1
ATOM 816 O O . ASP A 1 102 ? -2.587 -2.393 6.952 1.00 55.97 102 ASP A O 1
ATOM 820 N N . SER A 1 103 ? -4.069 -2.885 8.541 1.00 54.50 103 SER A N 1
ATOM 821 C CA . SER A 1 103 ? -4.092 -4.326 8.274 1.00 54.50 103 SER A CA 1
ATOM 822 C C . SER A 1 103 ? -4.515 -4.633 6.835 1.00 54.50 103 SER A C 1
ATOM 824 O O . SER A 1 103 ? -3.963 -5.544 6.221 1.00 54.50 103 SER A O 1
ATOM 826 N N . HIS A 1 104 ? -5.411 -3.816 6.267 1.00 61.69 104 HIS A N 1
ATOM 827 C CA . HIS A 1 104 ? -5.804 -3.908 4.863 1.00 61.69 104 HIS A CA 1
ATOM 828 C C . HIS A 1 104 ? -4.607 -3.659 3.943 1.00 61.69 104 HIS A C 1
ATOM 830 O O . HIS A 1 104 ? -4.299 -4.501 3.108 1.00 61.69 104 HIS A O 1
ATOM 836 N N . ARG A 1 105 ? -3.857 -2.570 4.169 1.00 65.50 105 ARG A N 1
ATOM 837 C CA . ARG A 1 105 ? -2.683 -2.219 3.359 1.00 65.50 105 ARG A CA 1
ATOM 838 C C . ARG A 1 105 ? -1.606 -3.297 3.424 1.00 65.50 105 ARG A C 1
ATOM 840 O O . ARG A 1 105 ? -1.113 -3.709 2.386 1.00 65.50 105 ARG A O 1
ATOM 847 N N . LYS A 1 106 ? -1.281 -3.807 4.617 1.00 67.56 106 LYS A N 1
ATOM 848 C CA . LYS A 1 106 ? -0.269 -4.871 4.772 1.00 67.56 106 LYS A CA 1
ATOM 849 C C . LYS A 1 106 ? -0.679 -6.182 4.092 1.00 67.56 106 LYS A C 1
ATOM 851 O O . LYS A 1 106 ? 0.170 -6.864 3.529 1.00 67.56 106 LYS A O 1
ATOM 856 N N . ASN A 1 107 ? -1.962 -6.539 4.153 1.00 70.12 107 ASN A N 1
ATOM 857 C CA . ASN A 1 107 ? -2.488 -7.749 3.516 1.00 70.12 107 ASN A CA 1
ATOM 858 C C . ASN A 1 107 ? -2.567 -7.604 1.986 1.00 70.12 107 ASN A C 1
ATOM 860 O O . ASN A 1 107 ? -2.297 -8.546 1.250 1.00 70.12 107 ASN A O 1
ATOM 864 N N . GLU A 1 108 ? -2.907 -6.418 1.484 1.00 73.94 108 GLU A N 1
ATOM 865 C CA . GLU A 1 108 ? -2.811 -6.127 0.053 1.00 73.94 108 GLU A CA 1
ATOM 866 C C . GLU A 1 108 ? -1.354 -6.149 -0.429 1.00 73.94 108 GLU A C 1
ATOM 868 O O . GLU A 1 108 ? -1.059 -6.771 -1.448 1.00 73.94 108 GLU A O 1
ATOM 873 N N . GLU A 1 109 ? -0.434 -5.528 0.318 1.00 73.50 109 GLU A N 1
ATOM 874 C CA . GLU A 1 109 ? 0.989 -5.472 -0.028 1.00 73.50 109 GLU A CA 1
ATOM 875 C C . GLU A 1 109 ? 1.594 -6.873 -0.101 1.00 73.50 109 GLU A C 1
ATOM 877 O O . GLU A 1 109 ? 2.288 -7.177 -1.069 1.00 73.50 109 GLU A O 1
ATOM 882 N N . SER A 1 110 ? 1.290 -7.753 0.858 1.00 72.75 110 SER A N 1
ATOM 883 C CA . SER A 1 110 ? 1.786 -9.133 0.846 1.00 72.75 110 SER A CA 1
ATOM 884 C C . SER A 1 110 ? 1.211 -9.969 -0.303 1.00 72.75 110 SER A C 1
ATOM 886 O O . SER A 1 110 ? 1.918 -10.809 -0.863 1.00 72.75 110 SER A O 1
ATOM 888 N N . LYS A 1 111 ? -0.046 -9.728 -0.704 1.00 75.38 111 LYS A N 1
ATOM 889 C CA . LYS A 1 111 ? -0.676 -10.386 -1.864 1.00 75.38 111 LYS A CA 1
ATOM 890 C C . LYS A 1 111 ? -0.102 -9.908 -3.198 1.00 75.38 111 LYS A C 1
ATOM 892 O O . LYS A 1 111 ? 0.057 -10.704 -4.127 1.00 75.38 111 LYS A O 1
ATOM 897 N N . LEU A 1 112 ? 0.180 -8.612 -3.312 1.00 76.44 112 LEU A N 1
ATOM 898 C CA . LEU A 1 112 ? 0.674 -7.983 -4.539 1.00 76.44 112 LEU A CA 1
ATOM 899 C C . LEU A 1 112 ? 2.187 -8.149 -4.728 1.00 76.44 112 LEU A C 1
ATOM 901 O O . LEU A 1 112 ? 2.658 -8.345 -5.854 1.00 76.44 112 LEU A O 1
ATOM 905 N N . HIS A 1 113 ? 2.937 -8.106 -3.630 1.00 73.94 113 HIS A N 1
ATOM 906 C CA . HIS A 1 113 ? 4.392 -8.220 -3.585 1.00 73.94 113 HIS A CA 1
ATOM 907 C C . HIS A 1 113 ? 4.797 -9.398 -2.692 1.00 73.94 113 HIS A C 1
ATOM 909 O O . HIS A 1 113 ? 5.278 -9.204 -1.573 1.00 73.94 113 HIS A O 1
ATOM 915 N N . PRO A 1 114 ? 4.609 -10.638 -3.170 1.00 71.75 114 PRO A N 1
ATOM 916 C CA . PRO A 1 114 ? 5.061 -11.808 -2.438 1.00 71.75 114 PRO A CA 1
ATOM 917 C C . PRO A 1 114 ? 6.592 -11.812 -2.302 1.00 71.75 114 PRO A C 1
ATOM 919 O O . PRO A 1 114 ? 7.290 -11.169 -3.103 1.00 71.75 114 PRO A O 1
ATOM 922 N N . PRO A 1 115 ? 7.128 -12.550 -1.310 1.00 70.81 115 PRO A N 1
ATOM 923 C CA . PRO A 1 115 ? 8.566 -12.653 -1.096 1.00 70.81 115 PRO A CA 1
ATOM 924 C C . PRO A 1 115 ? 9.282 -13.081 -2.379 1.00 70.81 115 PRO A C 1
ATOM 926 O O . PRO A 1 115 ? 8.770 -13.884 -3.165 1.00 70.81 115 PRO A O 1
ATOM 929 N N . LEU A 1 116 ? 10.466 -12.506 -2.598 1.00 73.12 116 LEU A N 1
ATOM 930 C CA . LEU A 1 116 ? 11.252 -12.724 -3.805 1.00 73.12 116 LEU A CA 1
ATOM 931 C C . LEU A 1 116 ? 11.574 -14.213 -3.971 1.00 73.12 116 LEU A C 1
ATOM 933 O O . LEU A 1 116 ? 12.289 -14.800 -3.162 1.00 73.12 116 LEU A O 1
ATOM 937 N N . ARG A 1 117 ? 11.090 -14.807 -5.063 1.00 74.88 117 ARG A N 1
ATOM 938 C CA . ARG A 1 117 ? 11.475 -16.157 -5.477 1.00 74.88 117 ARG A CA 1
ATOM 939 C C . ARG A 1 117 ? 12.660 -16.067 -6.430 1.00 74.88 117 ARG A C 1
ATOM 941 O O . ARG A 1 117 ? 12.543 -15.504 -7.516 1.00 74.88 117 ARG A O 1
ATOM 948 N N . LEU A 1 118 ? 13.798 -16.619 -6.015 1.00 73.62 118 LEU A N 1
ATOM 949 C CA . LEU A 1 118 ? 15.049 -16.573 -6.783 1.00 73.62 118 LEU A CA 1
ATOM 950 C C . LEU A 1 118 ? 15.040 -17.502 -8.008 1.00 73.62 118 LEU A C 1
ATOM 952 O O . LEU A 1 118 ? 15.803 -17.280 -8.939 1.00 73.62 118 LEU A O 1
ATOM 956 N N . GLU A 1 119 ? 14.142 -18.489 -8.047 1.00 73.75 119 GLU A N 1
ATOM 957 C CA . GLU A 1 119 ? 14.021 -19.472 -9.138 1.00 73.75 119 GLU A CA 1
ATOM 958 C C . GLU A 1 119 ? 13.767 -18.833 -10.516 1.00 73.75 119 GLU A C 1
ATOM 960 O O . GLU A 1 119 ? 14.142 -19.394 -11.541 1.00 73.75 119 GLU A O 1
ATOM 965 N N . GLY A 1 120 ? 13.150 -17.646 -10.552 1.00 68.69 120 GLY A N 1
ATOM 966 C CA . GLY A 1 120 ? 12.864 -16.910 -11.788 1.00 68.69 120 GLY A CA 1
ATOM 967 C C . GLY A 1 120 ? 13.935 -15.895 -12.197 1.00 68.69 120 GLY A C 1
ATOM 968 O O . GLY A 1 120 ? 13.756 -15.202 -13.200 1.00 68.69 120 GLY A O 1
ATOM 969 N N . PHE A 1 121 ? 15.011 -15.746 -11.421 1.00 76.00 121 PHE A N 1
ATOM 970 C CA . PHE A 1 121 ? 16.058 -14.763 -11.684 1.00 76.00 121 PHE A CA 1
ATOM 971 C C . PHE A 1 121 ? 17.085 -15.332 -12.669 1.00 76.00 121 PHE A C 1
ATOM 973 O O . PHE A 1 121 ? 17.803 -16.276 -12.354 1.00 76.00 121 PHE A O 1
ATOM 980 N N . SER A 1 122 ? 17.164 -14.755 -13.870 1.00 76.38 122 SER A N 1
ATOM 981 C CA . SER A 1 122 ? 18.083 -15.218 -14.928 1.00 76.38 122 SER A CA 1
ATOM 982 C C . SER A 1 122 ? 19.065 -14.141 -15.393 1.00 76.38 122 SER A C 1
ATOM 984 O O . SER A 1 122 ? 19.792 -14.324 -16.374 1.00 76.38 122 SER A O 1
ATOM 986 N N . MET A 1 123 ? 19.074 -12.993 -14.714 1.00 74.94 123 MET A N 1
ATOM 987 C CA . MET A 1 123 ? 19.827 -11.826 -15.141 1.00 74.94 123 MET A CA 1
ATOM 988 C C . MET A 1 123 ? 21.213 -11.772 -14.503 1.00 74.94 123 MET A C 1
ATOM 990 O O . MET A 1 123 ? 21.356 -11.837 -13.290 1.00 74.94 123 MET A O 1
ATOM 994 N N . ASP A 1 124 ? 22.241 -11.596 -15.326 1.00 76.56 124 ASP A N 1
ATOM 995 C CA . ASP A 1 124 ? 23.605 -11.392 -14.843 1.00 76.56 124 ASP A CA 1
ATOM 996 C C . ASP A 1 124 ? 23.782 -9.937 -14.361 1.00 76.56 124 ASP A C 1
ATOM 998 O O . ASP A 1 124 ? 23.618 -9.014 -15.173 1.00 76.56 124 ASP A O 1
ATOM 1002 N N . PRO A 1 125 ? 24.116 -9.696 -13.076 1.00 70.31 125 PRO A N 1
ATOM 1003 C CA . PRO A 1 125 ? 24.321 -8.350 -12.548 1.00 70.31 125 PRO A CA 1
ATOM 1004 C C . PRO A 1 125 ? 25.466 -7.610 -13.251 1.00 70.31 125 PRO A C 1
ATOM 1006 O O . PRO A 1 125 ? 25.412 -6.385 -13.352 1.00 70.31 125 PRO A O 1
ATOM 1009 N N . GLY A 1 126 ? 26.460 -8.317 -13.804 1.00 68.00 126 GLY A N 1
ATOM 1010 C CA . GLY A 1 126 ? 27.563 -7.696 -14.542 1.00 68.00 126 GLY A CA 1
ATOM 1011 C C . GLY A 1 126 ? 27.095 -6.950 -15.794 1.00 68.00 126 GLY A C 1
ATOM 1012 O O . GLY A 1 126 ? 27.622 -5.887 -16.120 1.00 68.00 126 GLY A O 1
ATOM 1013 N N . LYS A 1 127 ? 26.032 -7.437 -16.447 1.00 71.81 127 LYS A N 1
ATOM 1014 C CA . LYS A 1 127 ? 25.403 -6.760 -17.594 1.00 71.81 127 LYS A CA 1
ATOM 1015 C C . LYS A 1 127 ? 24.667 -5.484 -17.192 1.00 71.81 127 LYS A C 1
ATOM 1017 O O . LYS A 1 127 ? 24.465 -4.623 -18.037 1.00 71.81 127 LYS A O 1
ATOM 1022 N N . LEU A 1 128 ? 24.269 -5.343 -15.924 1.00 69.44 128 LEU A N 1
ATOM 1023 C CA . LEU A 1 128 ? 23.622 -4.129 -15.411 1.00 69.44 128 LEU A CA 1
ATOM 1024 C C . LEU A 1 128 ? 24.594 -2.954 -15.278 1.00 69.44 128 LEU A C 1
ATOM 1026 O O . LEU A 1 128 ? 24.173 -1.803 -15.320 1.00 69.44 128 LEU A O 1
ATOM 1030 N N . LEU A 1 129 ? 25.878 -3.263 -15.096 1.00 68.69 129 LEU A N 1
ATOM 1031 C CA . LEU A 1 129 ? 26.939 -2.299 -14.811 1.00 68.69 129 LEU A CA 1
ATOM 1032 C C . LEU A 1 129 ? 27.676 -1.830 -16.071 1.00 68.69 129 LEU A C 1
ATOM 1034 O O . LEU A 1 129 ? 28.531 -0.953 -15.986 1.00 68.69 129 LEU A O 1
ATOM 1038 N N . GLN A 1 130 ? 27.375 -2.415 -17.233 1.00 67.06 130 GLN A N 1
ATOM 1039 C CA . GLN A 1 130 ? 28.008 -2.018 -18.485 1.00 67.06 130 GLN A CA 1
ATOM 1040 C C . GLN A 1 130 ? 27.483 -0.643 -18.936 1.00 67.06 130 GLN A C 1
ATOM 1042 O O . GLN A 1 130 ? 26.267 -0.430 -18.933 1.00 67.06 130 GLN A O 1
ATOM 1047 N N . PRO A 1 131 ? 28.372 0.271 -19.369 1.00 57.06 131 PRO A N 1
ATOM 1048 C CA . PRO A 1 131 ? 28.023 1.656 -19.708 1.00 57.06 131 PRO A CA 1
ATOM 1049 C C . PRO A 1 131 ? 27.002 1.774 -20.852 1.00 57.06 131 PRO A C 1
ATOM 1051 O O . PRO A 1 131 ? 26.268 2.759 -20.918 1.00 57.06 131 PRO A O 1
ATOM 1054 N N . ASP A 1 132 ? 26.905 0.746 -21.698 1.00 56.97 132 ASP A N 1
ATOM 1055 C CA . ASP A 1 132 ? 26.040 0.723 -22.881 1.00 56.97 132 ASP A CA 1
ATOM 1056 C C . ASP A 1 132 ? 24.724 -0.041 -22.668 1.00 56.97 132 ASP A C 1
ATOM 1058 O O . ASP A 1 132 ? 23.836 -0.007 -23.522 1.00 56.97 132 ASP A O 1
ATOM 1062 N N . ALA A 1 133 ? 24.549 -0.730 -21.535 1.00 56.34 133 ALA A N 1
ATOM 1063 C CA . ALA A 1 133 ? 23.491 -1.732 -21.389 1.00 56.34 133 ALA A CA 1
ATOM 1064 C C . ALA A 1 133 ? 22.054 -1.170 -21.316 1.00 56.34 133 ALA A C 1
ATOM 1066 O O . ALA A 1 133 ? 21.104 -1.956 -21.294 1.00 56.34 133 ALA A O 1
ATOM 1067 N N . TYR A 1 134 ? 21.861 0.160 -21.305 1.00 55.78 134 TYR A N 1
ATOM 1068 C CA . TYR A 1 134 ? 20.539 0.775 -21.078 1.00 55.78 134 TYR A CA 1
ATOM 1069 C C . TYR A 1 134 ? 20.223 2.063 -21.840 1.00 55.78 134 TYR A C 1
ATOM 1071 O O . TYR A 1 134 ? 19.216 2.707 -21.521 1.00 55.78 134 TYR A O 1
ATOM 1079 N N . GLY A 1 135 ? 21.031 2.460 -22.829 1.00 50.22 135 GLY A N 1
ATOM 1080 C CA . GLY A 1 135 ? 20.744 3.640 -23.664 1.00 50.22 135 GLY A CA 1
ATOM 1081 C C . GLY A 1 135 ? 20.613 4.969 -22.899 1.00 50.22 135 GLY A C 1
ATOM 1082 O O . GLY A 1 135 ? 20.143 5.954 -23.455 1.00 50.22 135 GLY A O 1
ATOM 1083 N N . ILE A 1 136 ? 21.005 4.997 -21.625 1.00 47.84 136 ILE A N 1
ATOM 1084 C CA . ILE A 1 136 ? 21.317 6.197 -20.852 1.00 47.84 136 ILE A CA 1
ATOM 1085 C C . ILE A 1 136 ? 22.776 5.982 -20.538 1.00 47.84 136 ILE A C 1
ATOM 1087 O O . ILE A 1 136 ? 23.122 5.219 -19.635 1.00 47.84 136 ILE A O 1
ATOM 1091 N N . SER A 1 137 ? 23.609 6.509 -21.421 1.00 41.31 137 SER A N 1
ATOM 1092 C CA . SER A 1 137 ? 25.042 6.421 -21.264 1.00 41.31 137 SER A CA 1
ATOM 1093 C C . SER A 1 137 ? 25.405 6.927 -19.865 1.00 41.31 137 SER A C 1
ATOM 1095 O O . SER A 1 137 ? 24.764 7.833 -19.328 1.00 41.31 137 SER A O 1
ATOM 1097 N N . ALA A 1 138 ? 26.481 6.387 -19.305 1.00 46.38 138 ALA A N 1
ATOM 1098 C CA . ALA A 1 138 ? 27.295 7.074 -18.307 1.00 46.38 138 ALA A CA 1
ATOM 1099 C C . ALA A 1 138 ? 27.883 8.404 -18.861 1.00 46.38 138 ALA A C 1
ATOM 1101 O O . ALA A 1 138 ? 29.002 8.793 -18.541 1.00 46.38 138 ALA A O 1
ATOM 1102 N N . THR A 1 139 ? 27.160 9.110 -19.733 1.00 44.03 139 THR A N 1
ATOM 1103 C CA . THR A 1 139 ? 27.373 10.496 -20.116 1.00 44.03 139 THR A CA 1
ATOM 1104 C C . THR A 1 139 ? 26.819 11.358 -19.000 1.00 44.03 139 THR A C 1
ATOM 1106 O O . THR A 1 139 ? 25.628 11.656 -18.974 1.00 44.03 139 THR A O 1
ATOM 1109 N N . GLY A 1 140 ? 27.706 11.756 -18.091 1.00 50.12 140 GLY A N 1
ATOM 1110 C CA . GLY A 1 140 ? 27.434 12.827 -17.133 1.00 50.12 140 GLY A CA 1
ATOM 1111 C C . GLY A 1 140 ? 27.550 12.434 -15.665 1.00 50.12 140 GLY A C 1
ATOM 1112 O O . GLY A 1 140 ? 26.668 12.772 -14.892 1.00 50.12 140 GLY A O 1
ATOM 1113 N N . GLY A 1 141 ? 28.599 11.703 -15.273 1.00 56.00 141 GLY A N 1
ATOM 1114 C CA . GLY A 1 141 ? 29.008 11.614 -13.860 1.00 56.00 141 GLY A CA 1
ATOM 1115 C C . GLY A 1 141 ? 28.150 10.747 -12.927 1.00 56.00 141 GLY A C 1
ATOM 1116 O O . GLY A 1 141 ? 28.564 10.476 -11.803 1.00 56.00 141 GLY A O 1
ATOM 1117 N N . GLU A 1 142 ? 27.011 10.219 -13.382 1.00 66.62 142 GLU A N 1
ATOM 1118 C CA . GLU A 1 142 ? 26.153 9.359 -12.559 1.00 66.62 142 GLU A CA 1
ATOM 1119 C C . GLU A 1 142 ? 26.840 8.043 -12.163 1.00 66.62 142 GLU A C 1
ATOM 1121 O O . GLU A 1 142 ? 27.219 7.224 -13.007 1.00 66.62 142 GLU A O 1
ATOM 1126 N N . LYS A 1 143 ? 26.957 7.800 -10.853 1.00 68.81 143 LYS A N 1
ATOM 1127 C CA . LYS A 1 143 ? 27.534 6.567 -10.301 1.00 68.81 143 LYS A CA 1
ATOM 1128 C C . LYS A 1 143 ? 26.431 5.629 -9.828 1.00 68.81 143 LYS A C 1
ATOM 1130 O O . LYS A 1 143 ? 25.499 6.037 -9.132 1.00 68.81 143 LYS A O 1
ATOM 1135 N N . VAL A 1 144 ? 26.557 4.347 -10.165 1.00 72.00 144 VAL A N 1
ATOM 1136 C CA . VAL A 1 144 ? 25.714 3.294 -9.585 1.00 72.00 144 VAL A CA 1
ATOM 1137 C C . VAL A 1 144 ? 26.195 3.032 -8.161 1.00 72.00 144 VAL A C 1
ATOM 1139 O O . VAL A 1 144 ? 27.318 2.577 -7.955 1.00 72.00 144 VAL A O 1
ATOM 1142 N N . CYS A 1 145 ? 25.347 3.318 -7.177 1.00 72.75 145 CYS A N 1
ATOM 1143 C CA . CYS A 1 145 ? 25.688 3.165 -5.764 1.00 72.75 145 CYS A CA 1
ATOM 1144 C C . CYS A 1 145 ? 25.267 1.804 -5.211 1.00 72.75 145 CYS A C 1
ATOM 1146 O O . CYS A 1 145 ? 25.954 1.245 -4.361 1.00 72.75 145 CYS A O 1
ATOM 1148 N N . MET A 1 146 ? 24.114 1.283 -5.645 1.00 79.69 146 MET A N 1
ATOM 1149 C CA . MET A 1 146 ? 23.548 0.063 -5.071 1.00 79.69 146 MET A CA 1
ATOM 1150 C C . MET A 1 146 ? 22.613 -0.650 -6.046 1.00 79.69 146 MET A C 1
ATOM 1152 O O . MET A 1 146 ? 21.818 -0.014 -6.737 1.00 79.69 146 MET A O 1
ATOM 1156 N N . LEU A 1 147 ? 22.667 -1.981 -6.035 1.00 82.50 147 LEU A N 1
ATOM 1157 C CA . LEU A 1 147 ? 21.696 -2.856 -6.685 1.00 82.50 147 LEU A CA 1
ATOM 1158 C C . LEU A 1 147 ? 20.859 -3.544 -5.604 1.00 82.50 147 LEU A C 1
ATOM 1160 O O . LEU A 1 147 ? 21.405 -4.181 -4.703 1.00 82.50 147 LEU A O 1
ATOM 1164 N N . LYS A 1 148 ? 19.535 -3.410 -5.681 1.00 85.31 148 LYS A N 1
ATOM 1165 C CA . LYS A 1 148 ? 18.583 -4.071 -4.782 1.00 85.31 148 LYS A CA 1
ATOM 1166 C C . LYS A 1 148 ? 17.691 -5.010 -5.573 1.00 85.31 148 LYS A C 1
ATOM 1168 O O . LYS A 1 148 ? 17.084 -4.617 -6.561 1.00 85.31 148 LYS A O 1
ATOM 1173 N N . LEU A 1 149 ? 17.568 -6.245 -5.114 1.00 85.12 149 LEU A N 1
ATOM 1174 C CA . LEU A 1 149 ? 16.635 -7.208 -5.689 1.00 85.12 149 LEU A CA 1
ATOM 1175 C C . LEU A 1 149 ? 15.241 -6.983 -5.099 1.00 85.12 149 LEU A C 1
ATOM 1177 O O . LEU A 1 149 ? 15.090 -6.817 -3.888 1.00 85.12 149 LEU A O 1
ATOM 1181 N N . ARG A 1 150 ? 14.221 -6.965 -5.955 1.00 83.62 150 ARG A N 1
ATOM 1182 C CA . ARG A 1 150 ? 12.813 -6.797 -5.573 1.00 83.62 150 ARG A CA 1
ATOM 1183 C C . ARG A 1 150 ? 11.915 -7.719 -6.387 1.00 83.62 150 ARG A C 1
ATOM 1185 O O . ARG A 1 150 ? 12.315 -8.238 -7.422 1.00 83.62 150 ARG A O 1
ATOM 1192 N N . SER A 1 151 ? 10.680 -7.896 -5.941 1.00 83.81 151 SER A N 1
ATOM 1193 C CA . SER A 1 151 ? 9.626 -8.591 -6.680 1.00 83.81 151 SER A CA 1
ATOM 1194 C C . SER A 1 151 ? 8.422 -7.671 -6.901 1.00 83.81 151 SER A C 1
ATOM 1196 O O . SER A 1 151 ? 8.076 -6.833 -6.063 1.00 83.81 151 SER A O 1
ATOM 1198 N N . TYR A 1 152 ? 7.769 -7.829 -8.049 1.00 82.69 152 TYR A N 1
ATOM 1199 C CA . TYR A 1 152 ? 6.494 -7.186 -8.364 1.00 82.69 152 TYR A CA 1
ATOM 1200 C C . TYR A 1 152 ? 5.597 -8.184 -9.085 1.00 82.69 152 TYR A C 1
ATOM 1202 O O . TYR A 1 152 ? 5.961 -8.642 -10.165 1.00 82.69 152 TYR A O 1
ATOM 1210 N N . LEU A 1 153 ? 4.440 -8.536 -8.510 1.00 77.81 153 LEU A N 1
ATOM 1211 C CA . LEU A 1 153 ? 3.495 -9.488 -9.113 1.00 77.81 153 LEU A CA 1
ATOM 1212 C C . LEU A 1 153 ? 4.154 -10.814 -9.555 1.00 77.81 153 LEU A C 1
ATOM 1214 O O . LEU A 1 153 ? 3.956 -11.254 -10.683 1.00 77.81 153 LEU A O 1
ATOM 1218 N N . ASP A 1 154 ? 4.964 -11.425 -8.682 1.00 78.44 154 ASP A N 1
ATOM 1219 C CA . ASP A 1 154 ? 5.796 -12.621 -8.951 1.00 78.44 154 ASP A CA 1
ATOM 1220 C C . ASP A 1 154 ? 6.911 -12.446 -9.994 1.00 78.44 154 ASP A C 1
ATOM 1222 O O . ASP A 1 154 ? 7.626 -13.399 -10.306 1.00 78.44 154 ASP A O 1
ATOM 1226 N N . LYS A 1 155 ? 7.110 -11.240 -10.531 1.00 83.12 155 LYS A N 1
ATOM 1227 C CA . LYS A 1 155 ? 8.194 -10.957 -11.474 1.00 83.12 155 LYS A CA 1
ATOM 1228 C C . LYS A 1 155 ? 9.415 -10.433 -10.715 1.00 83.12 155 LYS A C 1
ATOM 1230 O O . LYS A 1 155 ? 9.278 -9.467 -9.957 1.00 83.12 155 LYS A O 1
ATOM 1235 N N . PRO A 1 156 ? 10.608 -11.019 -10.912 1.00 85.38 156 PRO A N 1
ATOM 1236 C CA . PRO A 1 156 ? 11.831 -10.503 -10.318 1.00 85.38 156 PRO A CA 1
ATOM 1237 C C . PRO A 1 156 ? 12.236 -9.183 -10.984 1.00 85.38 156 PRO A C 1
ATOM 1239 O O . PRO A 1 156 ? 12.207 -9.035 -12.212 1.00 85.38 156 PRO A O 1
ATOM 1242 N N . LEU A 1 157 ? 12.629 -8.232 -10.148 1.00 85.38 157 LEU A N 1
ATOM 1243 C CA . LEU A 1 157 ? 13.070 -6.891 -10.495 1.00 85.38 157 LEU A CA 1
ATOM 1244 C C . LEU A 1 157 ? 14.421 -6.594 -9.848 1.00 85.38 157 LEU A C 1
ATOM 1246 O O . LEU A 1 157 ? 14.730 -7.073 -8.756 1.00 85.38 157 LEU A O 1
ATOM 1250 N N . VAL A 1 158 ? 15.188 -5.724 -10.491 1.00 85.06 158 VAL A N 1
ATOM 1251 C CA . VAL A 1 158 ? 16.351 -5.074 -9.890 1.00 85.06 158 VAL A CA 1
ATOM 1252 C C . VAL A 1 158 ? 16.078 -3.579 -9.822 1.00 85.06 158 VAL A C 1
ATOM 1254 O O . VAL A 1 158 ? 15.735 -2.953 -10.823 1.00 85.06 158 VAL A O 1
ATOM 1257 N N . GLU A 1 159 ? 16.205 -3.022 -8.626 1.00 86.81 159 GLU A N 1
ATOM 1258 C CA . GLU A 1 159 ? 16.251 -1.593 -8.357 1.00 86.81 159 GLU A CA 1
ATOM 1259 C C . GLU A 1 159 ? 17.715 -1.142 -8.388 1.00 86.81 159 GLU A C 1
ATOM 1261 O O . GLU A 1 159 ? 18.527 -1.559 -7.559 1.00 86.81 159 GLU A O 1
ATOM 1266 N N . ILE A 1 160 ? 18.048 -0.297 -9.357 1.00 83.44 160 ILE A N 1
ATOM 1267 C CA . ILE A 1 160 ? 19.350 0.350 -9.488 1.00 83.44 160 ILE A CA 1
ATOM 1268 C C . ILE A 1 160 ? 19.251 1.723 -8.843 1.00 83.44 160 ILE A C 1
ATOM 1270 O O . ILE A 1 160 ? 18.464 2.562 -9.273 1.00 83.44 160 ILE A O 1
ATOM 1274 N N . ILE A 1 161 ? 20.051 1.959 -7.812 1.00 83.00 161 ILE A N 1
ATOM 1275 C CA . ILE A 1 161 ? 20.137 3.254 -7.142 1.00 83.00 161 ILE A CA 1
ATOM 1276 C C . ILE A 1 161 ? 21.336 4.001 -7.718 1.00 83.00 161 ILE A C 1
ATOM 1278 O O . ILE A 1 161 ? 22.483 3.598 -7.495 1.00 83.00 161 ILE A O 1
ATOM 1282 N N . ARG A 1 162 ? 21.062 5.086 -8.446 1.00 77.69 162 ARG A N 1
ATOM 1283 C CA . ARG A 1 162 ? 22.082 5.983 -8.999 1.00 77.69 162 ARG A CA 1
ATOM 1284 C C . ARG A 1 162 ? 22.169 7.265 -8.189 1.00 77.69 162 ARG A C 1
ATOM 1286 O O . ARG A 1 162 ? 21.146 7.762 -7.712 1.00 77.69 162 ARG A O 1
ATOM 1293 N N . GLN A 1 163 ? 23.378 7.795 -8.070 1.00 77.06 163 GLN A N 1
ATOM 1294 C CA . GLN A 1 163 ? 23.640 9.119 -7.523 1.00 77.06 163 GLN A CA 1
ATOM 1295 C C . GLN A 1 163 ? 24.197 10.002 -8.637 1.00 77.06 163 GLN A C 1
ATOM 1297 O O . GLN A 1 163 ? 25.238 9.683 -9.216 1.00 77.06 163 GLN A O 1
ATOM 1302 N N . ALA A 1 164 ? 23.489 11.090 -8.933 1.00 72.88 164 ALA A N 1
ATOM 1303 C CA . ALA A 1 164 ? 23.992 12.149 -9.798 1.00 72.88 164 ALA A CA 1
ATOM 1304 C C . ALA A 1 164 ? 25.015 13.019 -9.048 1.00 72.88 164 ALA A C 1
ATOM 1306 O O . ALA A 1 164 ? 25.046 13.016 -7.812 1.00 72.88 164 ALA A O 1
ATOM 1307 N N . ASP A 1 165 ? 25.812 13.792 -9.787 1.00 68.06 165 ASP A N 1
ATOM 1308 C CA . ASP A 1 165 ? 26.846 14.677 -9.225 1.00 68.06 165 ASP A CA 1
ATOM 1309 C C . ASP A 1 165 ? 26.273 15.702 -8.227 1.00 68.06 165 ASP A C 1
ATOM 1311 O O . ASP A 1 165 ? 26.908 16.016 -7.222 1.00 68.06 165 ASP A O 1
ATOM 1315 N N . ASP A 1 166 ? 25.013 16.109 -8.414 1.00 68.19 166 ASP A N 1
ATOM 1316 C CA . ASP A 1 166 ? 24.264 16.990 -7.503 1.00 68.19 166 ASP A CA 1
ATOM 1317 C C . ASP A 1 166 ? 23.807 16.295 -6.199 1.00 68.19 166 ASP A C 1
ATOM 1319 O O . ASP A 1 166 ? 23.014 16.837 -5.426 1.00 68.19 166 ASP A O 1
ATOM 1323 N N . GLY A 1 167 ? 24.226 15.048 -5.963 1.00 66.31 167 GLY A N 1
ATOM 1324 C CA . GLY A 1 167 ? 23.806 14.232 -4.819 1.00 66.31 167 GLY A CA 1
ATOM 1325 C C . GLY A 1 167 ? 22.362 13.726 -4.906 1.00 66.31 167 GLY A C 1
ATOM 1326 O O . GLY A 1 167 ? 21.857 13.114 -3.960 1.00 66.31 167 GLY A O 1
ATOM 1327 N N . THR A 1 168 ? 21.672 13.950 -6.029 1.00 72.38 168 THR A N 1
ATOM 1328 C CA . THR A 1 168 ? 20.308 13.456 -6.224 1.00 72.38 168 THR A CA 1
ATOM 1329 C C . THR A 1 168 ? 20.309 11.954 -6.488 1.00 72.38 168 THR A C 1
ATOM 1331 O O . THR A 1 168 ? 20.987 11.441 -7.374 1.00 72.38 168 THR A O 1
ATOM 1334 N N . VAL A 1 169 ? 19.526 11.233 -5.683 1.00 74.25 169 VAL A N 1
ATOM 1335 C CA . VAL A 1 169 ? 19.367 9.782 -5.799 1.00 74.25 169 VAL A CA 1
ATOM 1336 C C . VAL A 1 169 ? 18.152 9.461 -6.662 1.00 74.25 169 VAL A C 1
ATOM 1338 O O . VAL A 1 169 ? 17.025 9.826 -6.297 1.00 74.25 169 VAL A O 1
ATOM 1341 N N . GLN A 1 170 ? 18.379 8.753 -7.768 1.00 75.06 170 GLN A N 1
ATOM 1342 C CA . GLN A 1 170 ? 17.340 8.301 -8.692 1.00 75.06 170 GLN A CA 1
ATOM 1343 C C . GLN A 1 170 ? 17.300 6.763 -8.738 1.00 75.06 170 GLN A C 1
ATOM 1345 O O . GLN A 1 170 ? 18.275 6.136 -9.156 1.00 75.06 170 GLN A O 1
ATOM 1350 N N . PRO A 1 171 ? 16.204 6.134 -8.266 1.00 79.94 171 PRO A N 1
ATOM 1351 C CA . PRO A 1 171 ? 16.010 4.700 -8.409 1.00 79.94 171 PRO A CA 1
ATOM 1352 C C . PRO A 1 171 ? 15.416 4.369 -9.784 1.00 79.94 171 PRO A C 1
ATOM 1354 O O . PRO A 1 171 ? 14.373 4.905 -10.165 1.00 79.94 171 PRO A O 1
ATOM 1357 N N . GLU A 1 172 ? 16.043 3.437 -10.490 1.00 81.25 172 GLU A N 1
ATOM 1358 C CA . GLU A 1 172 ? 15.533 2.837 -11.723 1.00 81.25 172 GLU A CA 1
ATOM 1359 C C . GLU A 1 172 ? 15.177 1.371 -11.491 1.00 81.25 172 GLU A C 1
ATOM 1361 O O . GLU A 1 172 ? 15.835 0.679 -10.720 1.00 81.25 172 GLU A O 1
ATOM 1366 N N . TYR A 1 173 ? 14.154 0.873 -12.183 1.00 85.44 173 TYR A N 1
ATOM 1367 C CA . TYR A 1 173 ? 13.680 -0.500 -12.024 1.00 85.44 173 TYR A CA 1
ATOM 1368 C C . TYR A 1 173 ? 13.788 -1.258 -13.347 1.00 85.44 173 TYR A C 1
ATOM 1370 O O . TYR A 1 173 ? 13.378 -0.756 -14.396 1.00 85.44 173 TYR A O 1
ATOM 1378 N N . ILE A 1 174 ? 14.329 -2.476 -13.305 1.00 84.88 174 ILE A N 1
ATOM 1379 C CA . ILE A 1 174 ? 14.561 -3.332 -14.477 1.00 84.88 174 ILE A CA 1
ATOM 1380 C C . ILE A 1 174 ? 14.010 -4.730 -14.208 1.00 84.88 174 ILE A C 1
ATOM 1382 O O . ILE A 1 174 ? 14.177 -5.275 -13.118 1.00 84.88 174 ILE A O 1
ATOM 1386 N N . TYR A 1 175 ? 13.369 -5.326 -15.212 1.00 84.75 175 TYR A N 1
ATOM 1387 C CA . TYR A 1 175 ? 12.935 -6.720 -15.161 1.00 84.75 175 TYR A CA 1
ATOM 1388 C C . TYR A 1 175 ? 14.124 -7.676 -15.248 1.00 84.75 175 TYR A C 1
ATOM 1390 O O . TYR A 1 175 ? 14.902 -7.604 -16.196 1.00 84.75 175 TYR A O 1
ATOM 1398 N N . ALA A 1 176 ? 14.200 -8.618 -14.305 1.00 81.00 176 ALA A N 1
ATOM 1399 C CA . ALA A 1 176 ? 15.309 -9.565 -14.174 1.00 81.00 176 ALA A CA 1
ATOM 1400 C C . ALA A 1 176 ? 14.937 -11.026 -14.499 1.00 81.00 176 ALA A C 1
ATOM 1402 O O . ALA A 1 176 ? 15.705 -11.954 -14.247 1.00 81.00 176 ALA A O 1
ATOM 1403 N N . ALA A 1 177 ? 13.748 -11.237 -15.071 1.00 81.12 177 ALA A N 1
ATOM 1404 C CA . ALA A 1 177 ? 13.271 -12.560 -15.476 1.00 81.12 177 ALA A CA 1
ATOM 1405 C C . ALA A 1 177 ? 13.944 -13.081 -16.756 1.00 81.12 177 ALA A C 1
ATOM 1407 O O . ALA A 1 177 ? 13.905 -14.278 -17.035 1.00 81.12 177 ALA A O 1
ATOM 1408 N N . LYS A 1 178 ? 14.530 -12.189 -17.564 1.00 80.31 178 LYS A N 1
ATOM 1409 C CA . LYS A 1 178 ? 15.208 -12.516 -18.825 1.00 80.31 178 LYS A CA 1
ATOM 1410 C C . LYS A 1 178 ? 16.637 -11.988 -18.791 1.00 80.31 178 LYS A C 1
ATOM 1412 O O . LYS A 1 178 ? 16.906 -10.965 -18.172 1.00 80.31 178 LYS A O 1
ATOM 1417 N N . SER A 1 179 ? 17.521 -12.633 -19.546 1.00 71.88 179 SER A N 1
ATOM 1418 C CA . SER A 1 179 ? 18.915 -12.202 -19.710 1.00 71.88 179 SER A CA 1
ATOM 1419 C C . SER A 1 179 ? 19.051 -10.845 -20.411 1.00 71.88 179 SER A C 1
ATOM 1421 O O . SER A 1 179 ? 20.046 -10.150 -20.214 1.00 71.88 179 SER A O 1
ATOM 1423 N N . THR A 1 180 ? 18.062 -10.467 -21.229 1.00 76.12 180 THR A N 1
ATOM 1424 C CA . THR A 1 180 ? 17.996 -9.160 -21.887 1.00 76.12 180 THR A CA 1
ATOM 1425 C C . THR A 1 180 ? 17.342 -8.137 -20.971 1.00 76.12 180 THR A C 1
ATOM 1427 O O . THR A 1 180 ? 16.178 -8.336 -20.592 1.00 76.12 180 THR A O 1
ATOM 1430 N N . PRO A 1 181 ? 18.008 -7.013 -20.699 1.00 73.19 181 PRO A N 1
ATOM 1431 C CA . PRO A 1 181 ? 17.407 -5.988 -19.890 1.00 73.19 181 PRO A CA 1
ATOM 1432 C C . PRO A 1 181 ? 16.171 -5.343 -20.474 1.00 73.19 181 PRO A C 1
ATOM 1434 O O . PRO A 1 181 ? 16.136 -5.007 -21.657 1.00 73.19 181 PRO A O 1
ATOM 1437 N N . ARG A 1 182 ? 15.175 -5.085 -19.626 1.00 79.81 182 ARG A N 1
ATOM 1438 C CA . ARG A 1 182 ? 14.027 -4.249 -19.987 1.00 79.81 182 ARG A CA 1
ATOM 1439 C C . ARG A 1 182 ? 13.642 -3.362 -18.818 1.00 79.81 182 ARG A C 1
ATOM 1441 O O . ARG A 1 182 ? 13.490 -3.857 -17.702 1.00 79.81 182 ARG A O 1
ATOM 1448 N N . ARG A 1 183 ? 13.455 -2.067 -19.086 1.00 83.62 183 ARG A N 1
ATOM 1449 C CA . ARG A 1 183 ? 12.957 -1.122 -18.081 1.00 83.62 183 ARG A CA 1
ATOM 1450 C C . ARG A 1 183 ? 11.597 -1.576 -17.568 1.00 83.62 183 ARG A C 1
ATOM 1452 O O . ARG A 1 183 ? 10.776 -2.101 -18.325 1.00 83.62 183 ARG A O 1
ATOM 1459 N N . PHE A 1 184 ? 11.387 -1.374 -16.279 1.00 86.00 184 PHE A N 1
ATOM 1460 C CA . PHE A 1 184 ? 10.108 -1.612 -15.650 1.00 86.00 184 PHE A CA 1
ATOM 1461 C C . PHE A 1 184 ? 9.084 -0.620 -16.191 1.00 86.00 184 PHE A C 1
ATOM 1463 O O . PHE A 1 184 ? 9.272 0.593 -16.127 1.00 86.00 184 PHE A O 1
ATOM 1470 N N . VAL A 1 185 ? 8.005 -1.168 -16.729 1.00 88.00 185 VAL A N 1
ATOM 1471 C CA . VAL A 1 185 ? 6.823 -0.430 -17.152 1.00 88.00 185 VAL A CA 1
ATOM 1472 C C . VAL A 1 185 ? 5.629 -1.253 -16.703 1.00 88.00 185 VAL A C 1
ATOM 1474 O O . VAL A 1 185 ? 5.558 -2.447 -17.018 1.00 88.00 185 VAL A O 1
ATOM 1477 N N . VAL A 1 186 ? 4.715 -0.633 -15.959 1.00 87.44 186 VAL A N 1
ATOM 1478 C CA . VAL A 1 186 ? 3.444 -1.265 -15.590 1.00 87.44 186 VAL A CA 1
ATOM 1479 C C . VAL A 1 186 ? 2.527 -1.266 -16.802 1.00 87.44 186 VAL A C 1
ATOM 1481 O O . VAL A 1 186 ? 2.223 -0.218 -17.377 1.00 87.44 186 VAL A O 1
ATOM 1484 N N . THR A 1 187 ? 2.061 -2.449 -17.191 1.00 88.25 187 THR A N 1
ATOM 1485 C CA . THR A 1 187 ? 1.112 -2.598 -18.295 1.00 88.25 187 THR A CA 1
ATOM 1486 C C . THR A 1 187 ? -0.307 -2.838 -17.773 1.00 88.25 187 THR A C 1
ATOM 1488 O O . THR A 1 187 ? -0.503 -3.342 -16.670 1.00 88.25 187 THR A O 1
ATOM 1491 N N . ARG A 1 188 ? -1.334 -2.514 -18.573 1.00 88.62 188 ARG A N 1
ATOM 1492 C CA . ARG A 1 188 ? -2.738 -2.826 -18.235 1.00 88.62 188 ARG A CA 1
ATOM 1493 C C . ARG A 1 188 ? -2.972 -4.291 -17.813 1.00 88.62 188 ARG A C 1
ATOM 1495 O O . ARG A 1 188 ? -3.670 -4.480 -16.821 1.00 88.62 188 ARG A O 1
ATOM 1502 N N . PRO A 1 189 ? -2.421 -5.325 -18.485 1.00 89.50 189 PRO A N 1
ATOM 1503 C CA . PRO A 1 189 ? -2.601 -6.703 -18.027 1.00 89.50 189 PRO A CA 1
ATOM 1504 C C . PRO A 1 189 ? -1.934 -6.982 -16.674 1.00 89.50 189 PRO A C 1
ATOM 1506 O O . PRO A 1 189 ? -2.466 -7.782 -15.911 1.00 89.50 189 PRO A O 1
ATOM 1509 N N . ASP A 1 190 ? -0.834 -6.301 -16.330 1.00 88.00 190 ASP A N 1
ATOM 1510 C CA . ASP A 1 190 ? -0.237 -6.414 -14.991 1.00 88.00 190 ASP A CA 1
ATOM 1511 C C . ASP A 1 190 ? -1.186 -5.875 -13.912 1.00 88.00 190 ASP A C 1
ATOM 1513 O O . ASP A 1 190 ? -1.335 -6.486 -12.857 1.00 88.00 190 ASP A O 1
ATOM 1517 N N . ILE A 1 191 ? -1.876 -4.768 -14.200 1.00 89.38 191 ILE A N 1
ATOM 1518 C CA . ILE A 1 191 ? -2.883 -4.181 -13.304 1.00 89.38 191 ILE A CA 1
ATOM 1519 C C . ILE A 1 191 ? -4.102 -5.097 -13.178 1.00 89.38 191 ILE A C 1
ATOM 1521 O O . ILE A 1 191 ? -4.626 -5.294 -12.091 1.00 89.38 191 ILE A O 1
ATOM 1525 N N . LEU A 1 192 ? -4.568 -5.700 -14.269 1.00 90.38 192 LEU A N 1
ATOM 1526 C CA . LEU A 1 192 ? -5.677 -6.650 -14.176 1.00 90.38 192 LEU A CA 1
ATOM 1527 C C . LEU A 1 192 ? -5.286 -7.865 -13.331 1.00 90.38 192 LEU A C 1
ATOM 1529 O O . LEU A 1 192 ? -6.034 -8.246 -12.439 1.00 90.38 192 LEU A O 1
ATOM 1533 N N . HIS A 1 193 ? -4.086 -8.412 -13.533 1.00 88.88 193 HIS A N 1
ATOM 1534 C CA . HIS A 1 193 ? -3.574 -9.514 -12.720 1.00 88.88 193 HIS A CA 1
ATOM 1535 C C . HIS A 1 193 ? -3.418 -9.131 -11.237 1.00 88.88 193 HIS A C 1
ATOM 1537 O O . HIS A 1 193 ? -3.695 -9.945 -10.355 1.00 88.88 193 HIS A O 1
ATOM 1543 N N . SER A 1 194 ? -3.021 -7.888 -10.944 1.00 87.44 194 SER A N 1
ATOM 1544 C CA . SER A 1 194 ? -2.941 -7.381 -9.572 1.00 87.44 194 SER A CA 1
ATOM 1545 C C . SER A 1 194 ? -4.324 -7.327 -8.912 1.00 87.44 194 SER A C 1
ATOM 1547 O O . SER A 1 194 ? -4.492 -7.806 -7.790 1.00 87.44 194 SER A O 1
ATOM 1549 N N . LEU A 1 195 ? -5.337 -6.848 -9.635 1.00 88.50 195 LEU A N 1
ATOM 1550 C CA . LEU A 1 195 ? -6.722 -6.809 -9.165 1.00 88.50 195 LEU A CA 1
ATOM 1551 C C . LEU A 1 195 ? -7.334 -8.207 -9.007 1.00 88.50 195 LEU A C 1
ATOM 1553 O O . LEU A 1 195 ? -8.048 -8.437 -8.031 1.00 88.50 195 LEU A O 1
ATOM 1557 N N . GLU A 1 196 ? -7.025 -9.150 -9.903 1.00 89.38 196 GLU A N 1
ATOM 1558 C CA . GLU A 1 196 ? -7.452 -10.553 -9.775 1.00 89.38 196 GLU A CA 1
ATOM 1559 C C . GLU A 1 196 ? -6.934 -11.181 -8.477 1.00 89.38 196 GLU A C 1
ATOM 1561 O O . GLU A 1 196 ? -7.671 -11.897 -7.802 1.00 89.38 196 GLU A O 1
ATOM 1566 N N . LYS A 1 197 ? -5.689 -10.888 -8.084 1.00 85.69 197 LYS A N 1
ATOM 1567 C CA . LYS A 1 197 ? -5.128 -11.372 -6.812 1.00 85.69 197 LYS A CA 1
ATOM 1568 C C . LYS A 1 197 ? -5.777 -10.741 -5.581 1.00 85.69 197 LYS A C 1
ATOM 1570 O O . LYS A 1 197 ? -5.830 -11.377 -4.527 1.00 85.69 197 LYS A O 1
ATOM 1575 N N . LEU A 1 198 ? -6.237 -9.497 -5.691 1.00 85.69 198 LEU A N 1
ATOM 1576 C CA . LEU A 1 198 ? -6.859 -8.774 -4.583 1.00 85.69 198 LEU A CA 1
ATOM 1577 C C . LEU A 1 198 ? -8.316 -9.186 -4.360 1.00 85.69 198 LEU A C 1
ATOM 1579 O O . LEU A 1 198 ? -8.685 -9.514 -3.231 1.00 85.69 198 LEU A O 1
ATOM 1583 N N . TYR A 1 199 ? -9.119 -9.176 -5.426 1.00 84.62 199 TYR A N 1
ATOM 1584 C CA . TYR A 1 199 ? -10.577 -9.324 -5.365 1.00 84.62 199 TYR A CA 1
ATOM 1585 C C . TYR A 1 199 ? -11.091 -10.673 -5.889 1.00 84.62 199 TYR A C 1
ATOM 1587 O O . TYR A 1 199 ? -12.245 -11.018 -5.646 1.00 84.62 199 TYR A O 1
ATOM 1595 N N . GLY A 1 200 ? -10.256 -11.456 -6.576 1.00 84.50 200 GLY A N 1
ATOM 1596 C CA . GLY A 1 200 ? -10.679 -12.681 -7.253 1.00 84.50 200 GLY A CA 1
ATOM 1597 C C . GLY A 1 200 ? -11.388 -12.414 -8.585 1.00 84.50 200 GLY A C 1
ATOM 1598 O O . GLY A 1 200 ? -11.295 -11.331 -9.165 1.00 84.50 200 GLY A O 1
ATOM 1599 N N . LYS A 1 201 ? -12.084 -13.437 -9.094 1.00 86.06 201 LYS A N 1
ATOM 1600 C CA . LYS A 1 201 ? -12.910 -13.355 -10.309 1.00 86.06 201 LYS A CA 1
ATOM 1601 C C . LYS A 1 201 ? -14.389 -13.468 -9.921 1.00 86.06 201 LYS A C 1
ATOM 1603 O O . LYS A 1 201 ? -14.720 -14.414 -9.207 1.00 86.06 201 LYS A O 1
ATOM 1608 N N . PRO A 1 202 ? -15.280 -12.587 -10.411 1.00 82.75 202 PRO A N 1
ATOM 1609 C CA . PRO A 1 202 ? -15.041 -11.460 -11.323 1.00 82.75 202 PRO A CA 1
ATOM 1610 C C . PRO A 1 202 ? -14.425 -10.230 -10.630 1.00 82.75 202 PRO A C 1
ATOM 1612 O O . PRO A 1 202 ? -14.684 -9.978 -9.458 1.00 82.75 202 PRO A O 1
ATOM 1615 N N . ILE A 1 203 ? -13.643 -9.442 -11.377 1.00 85.38 203 ILE A N 1
ATOM 1616 C CA . ILE A 1 203 ? -13.050 -8.193 -10.875 1.00 85.38 203 ILE A CA 1
ATOM 1617 C C . ILE A 1 203 ? -14.133 -7.100 -10.867 1.00 85.38 203 ILE A C 1
ATOM 1619 O O . ILE A 1 203 ? -14.686 -6.818 -11.933 1.00 85.38 203 ILE A O 1
ATOM 1623 N N . PRO A 1 204 ? -14.403 -6.432 -9.732 1.00 84.31 204 PRO A N 1
ATOM 1624 C CA . PRO A 1 204 ? -15.344 -5.313 -9.659 1.00 84.31 204 PRO A CA 1
ATOM 1625 C C . PRO A 1 204 ? -14.733 -4.017 -10.227 1.00 84.31 204 PRO A C 1
ATOM 1627 O O . PRO A 1 204 ? -14.579 -3.016 -9.534 1.00 84.31 204 PRO A O 1
ATOM 1630 N N . LEU A 1 205 ? -14.309 -4.033 -11.491 1.00 87.69 205 LEU A N 1
ATOM 1631 C CA . LEU A 1 205 ? -13.682 -2.883 -12.140 1.00 87.69 205 LEU A CA 1
ATOM 1632 C C . LEU A 1 205 ? -14.749 -1.904 -12.645 1.00 87.69 205 LEU A C 1
ATOM 1634 O O . LEU A 1 205 ? -15.533 -2.252 -13.524 1.00 87.69 205 LEU A O 1
ATOM 1638 N N . LEU A 1 206 ? -14.720 -0.664 -12.152 1.00 88.00 206 LEU A N 1
ATOM 1639 C CA . LEU A 1 206 ? -15.583 0.411 -12.644 1.00 88.00 206 LEU A CA 1
ATOM 1640 C C . LEU A 1 206 ? -14.937 1.120 -13.842 1.00 88.00 206 LEU A C 1
ATOM 1642 O O . LEU A 1 206 ? -15.534 1.245 -14.911 1.00 88.00 206 LEU A O 1
ATOM 1646 N N . LYS A 1 207 ? -13.700 1.603 -13.665 1.00 90.88 207 LYS A N 1
ATOM 1647 C CA . LYS A 1 207 ? -13.004 2.428 -14.662 1.00 90.88 207 LYS A CA 1
ATOM 1648 C C . LYS A 1 207 ? -11.489 2.310 -14.527 1.00 90.88 207 LYS A C 1
ATOM 1650 O O . LYS A 1 207 ? -10.958 2.267 -13.423 1.00 90.88 207 LYS A O 1
ATOM 1655 N N . MET A 1 208 ? -10.780 2.314 -15.657 1.00 92.00 208 MET A N 1
ATOM 1656 C CA . MET A 1 208 ? -9.317 2.394 -15.700 1.00 92.00 208 MET A CA 1
ATOM 1657 C C . MET A 1 208 ? -8.864 3.427 -16.736 1.00 92.00 208 MET A C 1
ATOM 1659 O O . MET A 1 2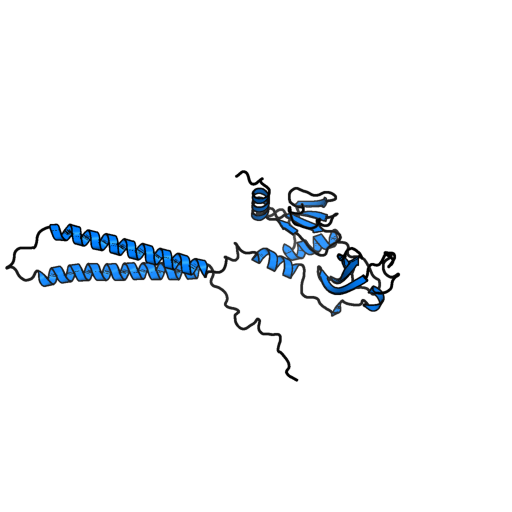08 ? -9.043 3.229 -17.942 1.00 92.00 208 MET A O 1
ATOM 1663 N N . SER A 1 209 ? -8.235 4.506 -16.273 1.00 92.19 209 SER A N 1
ATOM 1664 C CA . SER A 1 209 ? -7.739 5.606 -17.110 1.00 92.19 209 SER A CA 1
ATOM 1665 C C . SER A 1 209 ? -6.251 5.860 -16.887 1.00 92.19 209 SER A C 1
ATOM 1667 O O . SER A 1 209 ? -5.750 5.710 -15.775 1.00 92.19 209 SER A O 1
ATOM 1669 N N . LEU A 1 210 ? -5.546 6.259 -17.946 1.00 92.62 210 LEU A N 1
ATOM 1670 C CA . LEU A 1 210 ? -4.175 6.745 -17.832 1.00 92.62 210 LEU A CA 1
ATOM 1671 C C . LEU A 1 210 ? -4.210 8.203 -17.370 1.00 92.62 210 LEU A C 1
ATOM 1673 O O . LEU A 1 210 ? -4.993 8.997 -17.883 1.00 92.62 210 LEU A O 1
ATOM 1677 N N . LEU A 1 211 ? -3.387 8.516 -16.383 1.00 90.56 211 LEU A N 1
ATOM 1678 C CA . LEU A 1 211 ? -3.254 9.819 -15.767 1.00 90.56 211 LEU A CA 1
ATOM 1679 C C . LEU A 1 211 ? -1.902 10.417 -16.175 1.00 90.56 211 LEU A C 1
ATOM 1681 O O . LEU A 1 211 ? -0.850 9.887 -15.807 1.00 90.56 211 LEU A O 1
ATOM 1685 N N . GLU A 1 212 ? -1.947 11.509 -16.933 1.00 88.81 212 GLU A N 1
ATOM 1686 C CA . GLU A 1 212 ? -0.762 12.274 -17.351 1.00 88.81 212 GLU A CA 1
ATOM 1687 C C . GLU A 1 212 ? -0.495 13.475 -16.434 1.00 88.81 212 GLU A C 1
ATOM 1689 O O . GLU A 1 212 ? 0.652 13.878 -16.276 1.00 88.81 212 GLU A O 1
ATOM 1694 N N . GLU A 1 213 ? -1.530 13.984 -15.759 1.00 87.94 213 GLU A N 1
ATOM 1695 C CA . GLU A 1 213 ? -1.467 15.123 -14.838 1.00 87.94 213 GLU A CA 1
ATOM 1696 C C . GLU A 1 213 ? -1.979 14.752 -13.444 1.00 87.94 213 GLU A C 1
ATOM 1698 O O . GLU A 1 213 ? -2.790 13.848 -13.282 1.00 87.94 213 GLU A O 1
ATOM 1703 N N . TYR A 1 214 ? -1.532 15.458 -12.408 1.00 87.50 214 TYR A N 1
ATOM 1704 C CA . TYR A 1 214 ? -1.967 15.177 -11.040 1.00 87.50 214 TYR A CA 1
ATOM 1705 C C . TYR A 1 214 ? -3.475 15.395 -10.836 1.00 87.50 214 TYR A C 1
ATOM 1707 O O . TYR A 1 214 ? -4.032 16.411 -11.237 1.00 87.50 214 TYR A O 1
ATOM 1715 N N . ASP A 1 215 ? -4.103 14.458 -10.126 1.00 86.38 215 ASP A N 1
ATOM 1716 C CA . ASP A 1 215 ? -5.519 14.499 -9.734 1.00 86.38 215 ASP A CA 1
ATOM 1717 C C . ASP A 1 215 ? -5.663 14.909 -8.251 1.00 86.38 215 ASP A C 1
ATOM 1719 O O . ASP A 1 215 ? -4.671 14.976 -7.517 1.00 86.38 215 ASP A O 1
ATOM 1723 N N . GLU A 1 216 ? -6.892 15.123 -7.772 1.00 83.44 216 GLU A N 1
ATOM 1724 C CA . GLU A 1 216 ? -7.223 15.509 -6.388 1.00 83.44 216 GLU A CA 1
ATOM 1725 C C . GLU A 1 216 ? -6.537 14.598 -5.353 1.00 83.44 216 GLU A C 1
ATOM 1727 O O . GLU A 1 216 ? -5.936 15.065 -4.381 1.00 83.44 216 GLU A O 1
ATOM 1732 N N . TYR A 1 217 ? -6.564 13.283 -5.589 1.00 81.94 217 TYR A N 1
ATOM 1733 C CA . TYR A 1 217 ? -5.967 12.298 -4.684 1.00 81.94 217 TYR A CA 1
ATOM 1734 C C . TYR A 1 217 ? -4.552 11.872 -5.075 1.00 81.94 217 TYR A C 1
ATOM 1736 O O . TYR A 1 217 ? -3.864 11.270 -4.250 1.00 81.94 217 TYR A O 1
ATOM 1744 N N . TYR A 1 218 ? -4.070 12.217 -6.268 1.00 83.69 218 TYR A N 1
ATOM 1745 C CA . TYR A 1 218 ? -2.723 11.880 -6.727 1.00 83.69 218 TYR A CA 1
ATOM 1746 C C . TYR A 1 218 ? -1.894 13.147 -6.904 1.00 83.69 218 TYR A C 1
ATOM 1748 O O . TYR A 1 218 ? -1.584 13.551 -8.015 1.00 83.69 218 TYR A O 1
ATOM 1756 N N . ARG A 1 219 ? -1.548 13.784 -5.784 1.00 81.56 219 ARG A N 1
ATOM 1757 C CA . ARG A 1 219 ? -0.698 14.977 -5.725 1.00 81.56 219 ARG A CA 1
ATOM 1758 C C . ARG A 1 219 ? 0.367 14.800 -4.638 1.00 81.56 219 ARG A C 1
ATOM 1760 O O . ARG A 1 219 ? 0.040 14.229 -3.587 1.00 81.56 219 ARG A O 1
ATOM 1767 N N . PRO A 1 220 ? 1.617 15.249 -4.867 1.00 76.50 220 PRO A N 1
ATOM 1768 C CA . PRO A 1 220 ? 2.627 15.293 -3.815 1.00 76.50 220 PRO A CA 1
ATOM 1769 C C . PRO A 1 220 ? 2.139 16.156 -2.642 1.00 76.50 220 PRO A C 1
ATOM 1771 O O . PRO A 1 220 ? 1.506 17.191 -2.842 1.00 76.50 220 PRO A O 1
ATOM 1774 N N . GLY A 1 221 ? 2.399 15.710 -1.411 1.00 67.56 221 GLY A N 1
ATOM 1775 C CA . GLY A 1 221 ? 2.169 16.532 -0.219 1.00 67.56 221 GLY A CA 1
ATOM 1776 C C . GLY A 1 221 ? 3.157 17.700 -0.150 1.00 67.56 221 GLY A C 1
ATOM 1777 O O . GLY A 1 221 ? 4.187 17.672 -0.820 1.00 67.56 221 GLY A O 1
ATOM 1778 N N . SER A 1 222 ? 2.877 18.691 0.699 1.00 57.41 222 SER A N 1
ATOM 1779 C CA . SER A 1 222 ? 3.677 19.921 0.857 1.00 57.41 222 SER A CA 1
ATOM 1780 C C . SER A 1 222 ? 5.166 19.701 1.184 1.00 57.41 222 SER A C 1
ATOM 1782 O O . SER A 1 222 ? 5.956 20.618 0.997 1.00 57.41 222 SER A O 1
ATOM 1784 N N . GLY A 1 223 ? 5.567 18.496 1.615 1.00 54.34 223 GLY A N 1
ATOM 1785 C CA . GLY A 1 223 ? 6.964 18.117 1.881 1.00 54.34 223 GLY A CA 1
ATOM 1786 C C . GLY A 1 223 ? 7.490 16.894 1.112 1.00 54.34 223 GLY A C 1
ATOM 1787 O O . GLY A 1 223 ? 8.548 16.378 1.464 1.00 54.34 223 GLY A O 1
ATOM 1788 N N . LEU A 1 224 ? 6.771 16.375 0.107 1.00 56.59 224 LEU A N 1
ATOM 1789 C CA . LEU A 1 224 ? 7.158 15.152 -0.618 1.00 56.59 224 LEU A CA 1
ATOM 1790 C C . LEU A 1 224 ? 7.775 15.451 -1.992 1.00 56.59 224 LEU A C 1
ATOM 1792 O O . LEU A 1 224 ? 7.319 16.334 -2.715 1.00 56.59 224 LEU A O 1
ATOM 1796 N N . LYS A 1 225 ? 8.772 14.634 -2.378 1.00 63.38 225 LYS A N 1
ATOM 1797 C CA . LYS A 1 225 ? 9.263 14.535 -3.765 1.00 63.38 225 LYS A CA 1
ATOM 1798 C C . LYS A 1 225 ? 8.086 14.311 -4.724 1.00 63.38 225 LYS A C 1
ATOM 1800 O O . LYS A 1 225 ? 7.098 13.665 -4.370 1.00 63.38 225 LYS A O 1
ATOM 1805 N N . THR A 1 226 ? 8.226 14.821 -5.944 1.00 75.69 226 THR A N 1
ATOM 1806 C CA . THR A 1 226 ? 7.267 14.651 -7.041 1.00 75.69 226 THR A CA 1
ATOM 1807 C C . THR A 1 226 ? 6.827 13.189 -7.189 1.00 75.69 226 THR A C 1
ATOM 1809 O O . THR A 1 226 ? 7.637 12.257 -7.121 1.00 75.69 226 THR A O 1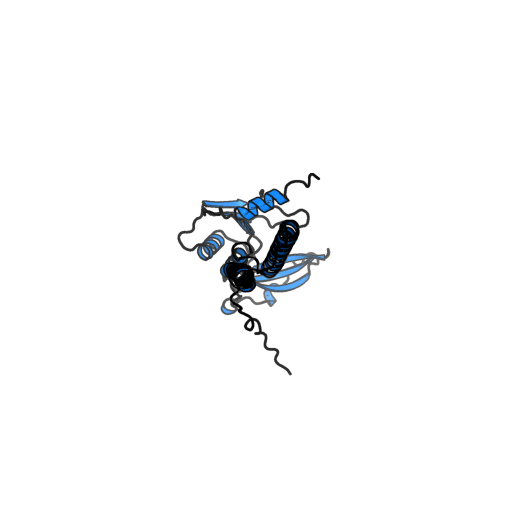
ATOM 1812 N N . LEU A 1 227 ? 5.517 12.981 -7.349 1.00 82.81 227 LEU A N 1
ATOM 1813 C CA . LEU A 1 227 ? 4.954 11.656 -7.586 1.00 82.81 227 LEU A CA 1
ATOM 1814 C C . LEU A 1 227 ? 5.205 11.249 -9.051 1.00 82.81 227 LEU A C 1
ATOM 1816 O O . LEU A 1 227 ? 5.149 12.093 -9.940 1.00 82.81 227 LEU A O 1
ATOM 1820 N N . PRO A 1 228 ? 5.508 9.972 -9.325 1.00 84.31 228 PRO A N 1
ATOM 1821 C CA . PRO A 1 228 ? 5.801 9.515 -10.682 1.00 84.31 228 PRO A CA 1
ATOM 1822 C C . PRO A 1 228 ? 4.575 9.599 -11.607 1.00 84.31 228 PRO A C 1
ATOM 1824 O O . PRO A 1 228 ? 3.538 9.001 -11.335 1.00 84.31 228 PRO A O 1
ATOM 1827 N N . LEU A 1 229 ? 4.735 10.277 -12.743 1.00 86.06 229 LEU A N 1
ATOM 1828 C CA . LEU A 1 229 ? 3.792 10.293 -13.864 1.00 86.06 229 LEU A CA 1
ATOM 1829 C C . LEU A 1 229 ? 4.457 9.641 -15.096 1.00 86.06 229 LEU A C 1
ATOM 1831 O O . LEU A 1 229 ? 5.685 9.695 -15.208 1.00 86.06 229 LEU A O 1
ATOM 1835 N N . PRO A 1 230 ? 3.699 9.017 -16.015 1.00 90.38 230 PRO A N 1
ATOM 1836 C CA . PRO A 1 230 ? 2.256 8.784 -15.963 1.00 90.38 230 PRO A CA 1
ATOM 1837 C C . PRO A 1 230 ? 1.876 7.649 -14.993 1.00 90.38 230 PRO A C 1
ATOM 1839 O O . PRO A 1 230 ? 2.675 6.747 -14.713 1.00 90.38 230 PRO A O 1
ATOM 1842 N N . ALA A 1 231 ? 0.639 7.670 -14.498 1.00 90.81 231 ALA A N 1
ATOM 1843 C CA . ALA A 1 231 ? 0.096 6.654 -13.591 1.00 90.81 231 ALA A CA 1
ATOM 1844 C C . ALA A 1 231 ? -1.264 6.143 -14.083 1.00 90.81 231 ALA A C 1
ATOM 1846 O O . ALA A 1 231 ? -2.031 6.879 -14.684 1.00 90.81 231 ALA A O 1
ATOM 1847 N N . TYR A 1 232 ? -1.607 4.885 -13.828 1.00 91.69 232 TYR A N 1
ATOM 1848 C CA . TYR A 1 232 ? -2.947 4.368 -14.097 1.00 91.69 232 TYR A CA 1
ATOM 1849 C C . TYR A 1 232 ? -3.846 4.595 -12.886 1.00 91.69 232 TYR A C 1
ATOM 1851 O O . TYR A 1 232 ? -3.536 4.125 -11.792 1.00 91.69 232 TYR A O 1
ATOM 1859 N N . LYS A 1 233 ? -4.967 5.284 -13.096 1.00 93.69 233 LYS A N 1
ATOM 1860 C CA . LYS A 1 233 ? -6.050 5.442 -12.124 1.00 93.69 233 LYS A CA 1
ATOM 1861 C C . LYS A 1 233 ? -7.067 4.324 -12.332 1.00 93.69 233 LYS A C 1
ATOM 1863 O O . LYS A 1 233 ? -7.579 4.154 -13.440 1.00 93.69 233 LYS A O 1
ATOM 1868 N N . VAL A 1 234 ? -7.352 3.580 -11.273 1.00 92.06 234 VAL A N 1
ATOM 1869 C CA . VAL A 1 234 ? -8.248 2.424 -11.275 1.00 92.06 234 VAL A CA 1
ATOM 1870 C C . VAL A 1 234 ? -9.320 2.632 -10.214 1.00 92.06 234 VAL A C 1
ATOM 1872 O O . VAL A 1 234 ? -9.015 2.728 -9.028 1.00 92.06 234 VAL A O 1
ATOM 1875 N N . GLU A 1 235 ? -10.571 2.690 -10.646 1.00 91.88 235 GLU A N 1
ATOM 1876 C CA . GLU A 1 235 ? -11.750 2.821 -9.793 1.00 91.88 235 GLU A CA 1
ATOM 1877 C C . GLU A 1 235 ? -12.447 1.464 -9.681 1.00 91.88 235 GLU A C 1
ATOM 1879 O O . GLU A 1 235 ? -12.702 0.803 -10.694 1.00 91.88 235 GLU A O 1
ATOM 1884 N N . ILE A 1 236 ? -12.743 1.057 -8.448 1.00 90.75 236 ILE A N 1
ATOM 1885 C CA . ILE A 1 236 ? -13.344 -0.236 -8.123 1.00 90.75 236 ILE A CA 1
ATOM 1886 C C . ILE A 1 236 ? -14.771 -0.033 -7.611 1.00 90.75 236 ILE A C 1
ATOM 1888 O O . ILE A 1 236 ? -15.018 0.791 -6.724 1.00 90.75 236 ILE A O 1
ATOM 1892 N N . ASP A 1 237 ? -15.700 -0.818 -8.151 1.00 86.75 237 ASP A N 1
ATOM 1893 C CA . ASP A 1 237 ? -17.105 -0.837 -7.749 1.00 86.75 237 ASP A CA 1
ATOM 1894 C C . ASP A 1 237 ? -17.301 -1.722 -6.508 1.00 86.75 237 ASP A C 1
ATOM 1896 O O . ASP A 1 237 ? -17.671 -2.894 -6.574 1.00 86.75 237 ASP A O 1
ATOM 1900 N N . ASN A 1 238 ? -16.963 -1.171 -5.345 1.00 82.94 238 ASN A N 1
ATOM 1901 C CA . ASN A 1 238 ? -17.124 -1.828 -4.052 1.00 82.94 238 ASN A CA 1
ATOM 1902 C C . ASN A 1 238 ? -17.780 -0.866 -3.052 1.00 82.94 238 ASN A C 1
ATOM 1904 O O . ASN A 1 238 ? -17.748 0.352 -3.235 1.00 82.94 238 ASN A O 1
ATOM 1908 N N . LYS A 1 239 ? -18.310 -1.383 -1.935 1.00 81.50 239 LYS A N 1
ATOM 1909 C CA . LYS A 1 239 ? -18.947 -0.569 -0.877 1.00 81.50 239 LYS A CA 1
ATOM 1910 C C . LYS A 1 239 ? -18.046 0.564 -0.364 1.00 81.50 239 LYS A C 1
ATOM 1912 O O . LYS A 1 239 ? -18.544 1.609 0.038 1.00 81.50 239 LYS A O 1
ATOM 1917 N N . ALA A 1 240 ? -16.728 0.354 -0.374 1.00 77.50 240 ALA A N 1
ATOM 1918 C CA . ALA A 1 240 ? -15.728 1.328 0.063 1.00 77.50 240 ALA A CA 1
ATOM 1919 C C . ALA A 1 240 ? -15.288 2.326 -1.032 1.00 77.50 240 ALA A C 1
ATOM 1921 O O . ALA A 1 240 ? -14.550 3.264 -0.718 1.00 77.50 240 ALA A O 1
ATOM 1922 N N . GLN A 1 241 ? -15.740 2.140 -2.283 1.00 83.25 241 GLN A N 1
ATOM 1923 C CA . GLN A 1 241 ? -15.334 2.901 -3.473 1.00 83.25 241 GLN A CA 1
ATOM 1924 C C . GLN A 1 241 ? -13.808 3.023 -3.582 1.00 83.25 241 GLN A C 1
ATOM 1926 O O . GLN A 1 241 ? -13.254 4.130 -3.578 1.00 83.25 241 GLN A O 1
ATOM 1931 N N . ASP A 1 242 ? -13.129 1.877 -3.619 1.00 86.69 242 ASP A N 1
ATOM 1932 C CA . ASP A 1 242 ? -11.670 1.816 -3.633 1.00 86.69 242 ASP A CA 1
ATOM 1933 C C . ASP A 1 242 ? -11.099 2.458 -4.905 1.00 86.69 242 ASP A C 1
ATOM 1935 O O . ASP A 1 242 ? -11.620 2.308 -6.014 1.00 86.69 242 ASP A O 1
ATOM 1939 N N . LEU A 1 243 ? -10.016 3.208 -4.726 1.00 89.94 243 LEU A N 1
ATOM 1940 C CA . LEU A 1 243 ? -9.309 3.914 -5.782 1.00 89.94 243 LEU A CA 1
ATOM 1941 C C . LEU A 1 243 ? -7.827 3.567 -5.705 1.00 89.94 243 LEU A C 1
ATOM 1943 O O . LEU A 1 243 ? -7.179 3.831 -4.692 1.00 89.94 243 LEU A O 1
ATOM 1947 N N . TYR A 1 244 ? -7.290 3.011 -6.784 1.00 90.62 244 TYR A N 1
ATOM 1948 C CA . TYR A 1 244 ? -5.886 2.643 -6.883 1.00 90.62 244 TYR A CA 1
ATOM 1949 C C . TYR A 1 244 ? -5.168 3.500 -7.922 1.00 90.62 244 TYR A C 1
ATOM 1951 O O . TYR A 1 244 ? -5.696 3.774 -9.001 1.00 90.62 244 TYR A O 1
ATOM 1959 N N . TYR A 1 245 ? -3.937 3.887 -7.606 1.00 91.06 245 TYR A N 1
ATOM 1960 C CA . TYR A 1 245 ? -3.014 4.518 -8.538 1.00 91.06 245 TYR A CA 1
ATOM 1961 C C . TYR A 1 245 ? -1.780 3.640 -8.713 1.00 91.06 245 TYR A C 1
ATOM 1963 O O . TYR A 1 245 ? -1.063 3.374 -7.745 1.00 91.06 245 TYR A O 1
ATOM 1971 N N . PHE A 1 246 ? -1.515 3.229 -9.950 1.00 90.19 246 PHE A N 1
ATOM 1972 C CA . PHE A 1 246 ? -0.350 2.432 -10.331 1.00 90.19 246 PHE A CA 1
ATOM 1973 C C . PHE A 1 246 ? 0.590 3.277 -11.200 1.00 90.19 246 PHE A C 1
ATOM 1975 O O . PHE A 1 246 ? 0.310 3.470 -12.385 1.00 90.19 246 PHE A O 1
ATOM 1982 N N . PRO A 1 247 ? 1.694 3.809 -10.652 1.00 90.25 247 PRO A N 1
ATOM 1983 C CA . PRO A 1 247 ? 2.713 4.481 -11.446 1.00 90.25 247 PRO A CA 1
ATOM 1984 C C . PRO A 1 247 ? 3.278 3.575 -12.532 1.00 90.25 247 PRO A C 1
ATOM 1986 O O . PRO A 1 247 ? 3.614 2.425 -12.267 1.00 90.25 247 PRO A O 1
ATOM 1989 N N . SER A 1 248 ? 3.467 4.109 -13.736 1.00 87.75 248 SER A N 1
ATOM 1990 C CA . SER A 1 248 ? 4.056 3.333 -14.830 1.00 87.75 248 SER A CA 1
ATOM 1991 C C . SER A 1 248 ? 5.527 2.984 -14.564 1.00 87.75 248 SER A C 1
ATOM 1993 O O . SER A 1 248 ? 5.977 1.893 -14.900 1.00 87.75 248 SER A O 1
ATOM 1995 N N . SER A 1 249 ? 6.268 3.889 -13.913 1.00 84.94 249 SE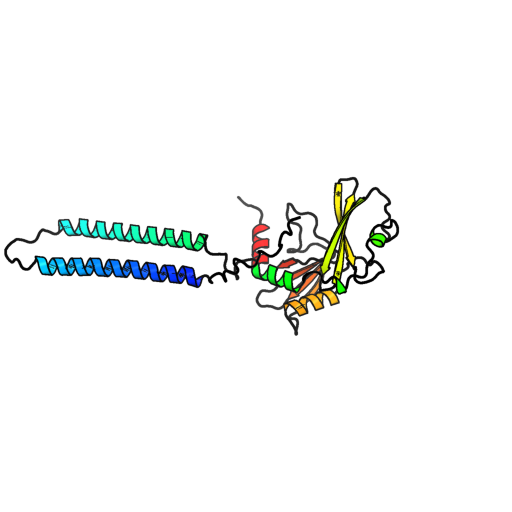R A N 1
ATOM 1996 C CA . SER A 1 249 ? 7.725 3.805 -13.738 1.00 84.94 249 SER A CA 1
ATOM 1997 C C . SER A 1 249 ? 8.194 3.206 -12.410 1.00 84.94 249 SER A C 1
ATOM 1999 O O . SER A 1 249 ? 9.379 2.906 -12.275 1.00 84.94 249 SER A O 1
ATOM 2001 N N . LYS A 1 250 ? 7.306 3.026 -11.421 1.00 86.06 250 LYS A N 1
ATOM 2002 C CA . LYS A 1 250 ? 7.672 2.503 -10.094 1.00 86.06 250 LYS A CA 1
ATOM 2003 C C . LYS A 1 250 ? 6.836 1.278 -9.727 1.00 86.06 250 LYS A C 1
ATOM 2005 O O . LYS A 1 250 ? 5.618 1.333 -9.883 1.00 86.06 250 LYS A O 1
ATOM 2010 N N . PRO A 1 251 ? 7.447 0.206 -9.189 1.00 84.81 251 PRO A N 1
ATOM 2011 C CA . PRO A 1 251 ? 6.756 -1.015 -8.780 1.00 84.81 251 PRO A CA 1
ATOM 2012 C C . PRO A 1 251 ? 6.072 -0.819 -7.422 1.00 84.81 251 PRO A C 1
ATOM 2014 O O . PRO A 1 251 ? 6.370 -1.504 -6.447 1.00 84.81 251 PRO A O 1
ATOM 2017 N N . THR A 1 252 ? 5.187 0.167 -7.344 1.00 84.88 252 THR A N 1
ATOM 2018 C CA . THR A 1 252 ? 4.419 0.526 -6.150 1.00 84.88 252 THR A CA 1
ATOM 2019 C C . THR A 1 252 ? 2.975 0.790 -6.545 1.00 84.88 252 THR A C 1
ATOM 2021 O O . THR A 1 252 ? 2.660 0.941 -7.724 1.00 84.88 252 THR A O 1
ATOM 2024 N N . TYR A 1 253 ? 2.090 0.891 -5.565 1.00 86.94 253 TYR A N 1
ATOM 2025 C CA . TYR A 1 253 ? 0.723 1.336 -5.782 1.00 86.94 253 TYR A CA 1
ATOM 2026 C C . TYR A 1 253 ? 0.291 2.239 -4.630 1.00 86.94 253 TYR A C 1
ATOM 2028 O O . TYR A 1 253 ? 0.870 2.202 -3.543 1.00 86.94 253 TYR A O 1
ATOM 2036 N N . TYR A 1 254 ? -0.713 3.069 -4.881 1.00 86.38 254 TYR A N 1
ATOM 2037 C CA . TYR A 1 254 ? -1.334 3.903 -3.861 1.00 86.38 254 TYR A CA 1
ATOM 2038 C C . TYR A 1 254 ? -2.817 3.572 -3.804 1.00 86.38 254 TYR A C 1
ATOM 2040 O O . TYR A 1 254 ? -3.486 3.611 -4.833 1.00 86.38 254 TYR A O 1
ATOM 2048 N N . HIS A 1 255 ? -3.316 3.247 -2.615 1.00 87.81 255 HIS A N 1
ATOM 2049 C CA . HIS A 1 255 ? -4.711 2.886 -2.377 1.00 87.81 255 HIS A CA 1
ATOM 2050 C C . HIS A 1 255 ? -5.421 3.968 -1.566 1.00 87.81 255 HIS A C 1
ATOM 2052 O O . HIS A 1 255 ? -4.886 4.471 -0.576 1.00 87.81 255 HIS A O 1
ATOM 2058 N N . TYR A 1 256 ? -6.635 4.308 -1.996 1.00 84.00 256 TYR A N 1
ATOM 2059 C CA . TYR A 1 256 ? -7.530 5.235 -1.323 1.00 84.00 256 TYR A CA 1
ATOM 2060 C C . TYR A 1 256 ? -8.955 4.670 -1.270 1.00 84.00 256 TYR A C 1
ATOM 2062 O O . TYR A 1 256 ? -9.653 4.606 -2.279 1.00 84.00 256 TYR A O 1
ATOM 2070 N N . ASN A 1 257 ? -9.419 4.324 -0.075 1.00 83.62 257 ASN A N 1
ATOM 2071 C CA . ASN A 1 257 ? -10.826 4.053 0.230 1.00 83.62 257 ASN A CA 1
ATOM 2072 C C . ASN A 1 257 ? -11.594 5.335 0.620 1.00 83.62 257 ASN A C 1
ATOM 2074 O O . ASN A 1 257 ? -11.008 6.408 0.785 1.00 83.62 257 ASN A O 1
ATOM 2078 N N . SER A 1 258 ? -12.906 5.234 0.829 1.00 76.94 258 SER A N 1
ATOM 2079 C CA . SER A 1 258 ? -13.753 6.350 1.288 1.00 76.94 258 SER A CA 1
ATOM 2080 C C . SER A 1 258 ? -13.181 7.112 2.499 1.00 76.94 258 SER A C 1
ATOM 2082 O O . SER A 1 258 ? -13.081 8.340 2.472 1.00 76.94 258 SER A O 1
ATOM 2084 N N . ASN A 1 259 ? -12.716 6.404 3.531 1.00 73.62 259 ASN A N 1
ATOM 2085 C CA . ASN A 1 259 ? -12.161 7.009 4.748 1.00 73.62 259 ASN A CA 1
ATOM 2086 C C . ASN A 1 259 ? -10.849 7.772 4.504 1.00 73.62 259 ASN A C 1
ATOM 2088 O O . ASN A 1 259 ? -10.645 8.864 5.034 1.00 73.62 259 ASN A O 1
ATOM 2092 N N . THR A 1 260 ? -9.944 7.216 3.703 1.00 75.06 260 THR A N 1
ATOM 2093 C CA . THR A 1 260 ? -8.652 7.843 3.377 1.00 75.06 260 THR A CA 1
ATOM 2094 C C . THR A 1 260 ? -8.823 9.025 2.428 1.00 75.06 260 THR A C 1
ATOM 2096 O O . THR A 1 260 ? -8.133 10.031 2.605 1.00 75.06 260 THR A O 1
ATOM 2099 N N . LYS A 1 261 ? -9.790 8.973 1.501 1.00 80.69 261 LYS A N 1
ATOM 2100 C CA . LYS A 1 261 ? -10.199 10.134 0.691 1.00 80.69 261 LYS A CA 1
ATOM 2101 C C . LYS A 1 261 ? -10.681 11.280 1.581 1.00 80.69 261 LYS A C 1
ATOM 2103 O O . LYS A 1 261 ? -10.221 12.408 1.412 1.00 80.69 261 LYS A O 1
ATOM 2108 N N . LEU A 1 262 ? -11.538 10.993 2.568 1.00 77.00 262 LEU A N 1
ATOM 2109 C CA . LEU A 1 262 ? -12.012 11.995 3.532 1.00 77.00 262 LEU A CA 1
ATOM 2110 C C . LEU A 1 262 ? -10.866 12.586 4.359 1.00 77.00 262 LEU A C 1
ATOM 2112 O O . LEU A 1 262 ? -10.755 13.806 4.452 1.00 77.00 262 LEU A O 1
ATOM 2116 N N . ARG A 1 263 ? -9.975 11.748 4.905 1.00 75.88 263 ARG A N 1
ATOM 2117 C CA . ARG A 1 263 ? -8.793 12.219 5.652 1.00 75.88 263 ARG A CA 1
ATOM 2118 C C . ARG A 1 263 ? -7.908 13.123 4.804 1.00 75.88 263 ARG A C 1
ATOM 2120 O O . ARG A 1 263 ? -7.514 14.187 5.271 1.00 75.88 263 ARG A O 1
ATOM 2127 N N . LYS A 1 264 ? -7.639 12.729 3.555 1.00 75.00 264 LYS A N 1
ATOM 2128 C CA . LYS A 1 264 ? -6.830 13.527 2.629 1.00 75.00 264 LYS A CA 1
ATOM 2129 C C . LYS A 1 264 ? -7.487 14.875 2.340 1.00 75.00 264 LYS A C 1
ATOM 2131 O O . LYS A 1 264 ? -6.809 15.898 2.385 1.00 75.00 264 LYS A O 1
ATOM 2136 N N . LYS A 1 265 ? -8.807 14.886 2.142 1.00 79.94 265 LYS A N 1
ATOM 2137 C CA . LYS A 1 265 ? -9.581 16.113 1.935 1.00 79.94 265 LYS A CA 1
ATOM 2138 C C . LYS A 1 265 ? -9.525 17.041 3.150 1.00 79.94 265 LYS A C 1
ATOM 2140 O O . LYS A 1 265 ? -9.247 18.222 2.979 1.00 79.94 265 LYS A O 1
ATOM 2145 N N . ILE A 1 266 ? -9.693 16.506 4.362 1.00 77.31 266 ILE A N 1
ATOM 2146 C CA . ILE A 1 266 ? -9.563 17.273 5.613 1.00 77.31 266 ILE A CA 1
ATOM 2147 C C . ILE A 1 266 ? -8.151 17.853 5.745 1.00 77.31 266 ILE A C 1
ATOM 2149 O O . ILE A 1 266 ? -8.014 19.042 5.994 1.00 77.31 266 ILE A O 1
ATOM 2153 N N . SER A 1 267 ? -7.107 17.055 5.499 1.00 71.31 267 SER A N 1
ATOM 2154 C CA . SER A 1 267 ? -5.712 17.523 5.577 1.00 71.31 267 SER A CA 1
ATOM 2155 C C . SER A 1 267 ? -5.321 18.528 4.491 1.00 71.31 267 SER A C 1
ATOM 2157 O O . SER A 1 267 ? -4.308 19.203 4.616 1.00 71.31 267 SER A O 1
ATOM 2159 N N . SER A 1 268 ? -6.085 18.592 3.398 1.00 69.75 268 SER A N 1
ATOM 2160 C CA . SER A 1 268 ? -5.859 19.548 2.310 1.00 69.75 268 SER A CA 1
ATOM 2161 C C . SER A 1 268 ? -6.569 20.884 2.521 1.00 69.75 268 SER A C 1
ATOM 2163 O O . SER A 1 268 ? -6.358 21.811 1.738 1.00 69.75 268 SER A O 1
ATOM 2165 N N . LEU A 1 269 ? -7.427 20.989 3.543 1.00 74.19 269 LEU A N 1
ATOM 2166 C CA . LEU A 1 269 ? -8.019 22.265 3.913 1.00 74.19 269 LEU A CA 1
ATOM 2167 C C . LEU A 1 269 ? -6.912 23.170 4.466 1.00 74.19 269 LEU A C 1
ATOM 2169 O O . LEU A 1 269 ? -6.083 22.697 5.239 1.00 74.19 269 LEU A O 1
ATOM 2173 N N . PRO A 1 270 ? -6.875 24.454 4.074 1.00 65.44 270 PRO A N 1
ATOM 2174 C CA . PRO A 1 270 ? -5.937 25.394 4.666 1.00 65.44 270 PRO A CA 1
ATOM 2175 C C . PRO A 1 270 ? -6.180 25.445 6.174 1.00 65.44 270 PRO A C 1
ATOM 2177 O O . PRO A 1 270 ? -7.338 25.535 6.595 1.00 65.44 270 PRO A O 1
ATOM 2180 N N . ASP A 1 271 ? -5.101 25.412 6.959 1.00 58.00 271 ASP A N 1
ATOM 2181 C CA . ASP A 1 271 ? -5.130 25.711 8.389 1.00 58.00 271 ASP A CA 1
ATOM 2182 C C . ASP A 1 271 ? -5.655 27.143 8.551 1.00 58.00 271 ASP A C 1
ATOM 2184 O O . ASP A 1 271 ? -4.921 28.125 8.489 1.00 58.00 271 ASP A O 1
ATOM 2188 N N . LYS A 1 272 ? -6.976 27.286 8.647 1.00 50.75 272 LYS A N 1
ATOM 2189 C CA . LYS A 1 272 ? -7.628 28.540 9.009 1.00 50.75 272 LYS A CA 1
ATOM 2190 C C . LYS A 1 272 ? -7.751 28.582 10.522 1.00 50.75 272 LYS A C 1
ATOM 2192 O O . LYS A 1 272 ? -8.866 28.439 11.007 1.00 50.75 272 LYS A O 1
ATOM 2197 N N . TRP A 1 273 ? -6.633 28.768 11.220 1.00 44.28 273 TRP A N 1
ATOM 2198 C CA . TRP A 1 273 ? -6.585 29.259 12.600 1.00 44.28 273 TRP A CA 1
ATOM 2199 C C . TRP A 1 273 ? -5.285 30.023 12.820 1.00 44.28 273 TRP A C 1
ATOM 2201 O O . TRP A 1 273 ? -4.211 29.399 12.687 1.00 44.28 273 TRP A O 1
#

Secondary structure (DSSP, 8-state):
-PPP----SSTT---PPPTHHHHHHHHHHHHHHHHHHHHHHHHHHHHHHHHT--TTSPPPPTHHHHHHHHHHHHHHHHHHHHHHHHHHHHHHHSPPPTTTSTHHHHHHHHHHSPPPPGGG----HHHHSSTTTTSS-STTS-EEEEEEEEEETTEEEEEEEEE-TTS-EEEEEEE-SSSS-EE----HHHHHHHHHHHH-SS--EEEEEEESS--SSS---TTSPPPPSSEEEEEE-STT--EEEEESSSS--EEE-HHHHHHHHHHTS----